Protein 1MJ5 (pdb70)

InterPro domains:
  IPR000073 Alpha/beta hydrolase fold-1 [PF00561] (31-279)
  IPR000639 Epoxide hydrolase-like [PR00412] (36-54)
  IPR000639 Epoxide hydrolase-like [PR00412] (104-117)
  IPR000639 Epoxide hydrolase-like [PR00412] (267-289)
  IPR023594 Haloalkane dehalogenase, subfamily 2 [MF_01231] (1-293)
  IPR029058 Alpha/Beta hydrolase fold [G3DSA:3.40.50.1820] (1-294)
  IPR029058 Alpha/Beta hydrolase fold [SSF53474] (10-294)

Organism: Sphingobium indicum (strain DSM 16413 / CCM 7287 / MTCC 6362 / UT26 / NBRC 101211 / UT26S) (NCBI:txid452662)

B-factor: mean 10.69, std 9.56, range [1.57, 98.5]

Radius of gyration: 17.59 Å; Cα contacts (8 Å, |Δi|>4): 636; chains: 1; bounding box: 41×53×39 Å

CATH classification: 3.40.50.1820

Foldseek 3Di:
DFDLDAADDWDWDQFPNWTKIKDWDDAAAEAEEEEAPPAFLRLCRLQQVLCVPLHTYMTIGFDLHQPIDHDPPFDLVPQALVNSLNRVVRVVVVVVRAQDYEYEYAESRQLSVLLVCLVRVRRYQEYEYENYLQAAEALVLFFPVCSVVLVCLLDPVVLCVPLPVVCSLPPVVQVFWPDDDDPSNSCSSCVQPVHHDRSRVNNSNRSNRRRYPCPPVVSNVSSNVSNVDQLEDQRAYEYAAEVVEGNCDDPNVVSVVNGPNYDYDYDYTYRSCCNPPSVVNSNSVNVVSCVSPPDPD

Structure (mmCIF, N/CA/C/O backbone):
data_1MJ5
#
_entry.id   1MJ5
#
_cell.length_a   46.390
_cell.length_b   68.380
_cell.length_c   80.720
_cell.angle_alpha   90.00
_cell.angle_beta   90.00
_cell.angle_gamma   90.00
#
_symmetry.space_group_name_H-M   'P 21 21 21'
#
loop_
_entity.id
_entity.type
_entity.pdbx_description
1 polymer '1,3,4,6-tetrachloro-1,4-cyclohexadiene hydrolase'
2 non-polymer 'MAGNESIUM ION'
3 non-polymer 'CHLORIDE ION'
4 water water
#
loop_
_atom_site.group_PDB
_atom_site.id
_atom_site.type_symbol
_atom_site.label_atom_id
_atom_site.label_alt_id
_atom_site.label_comp_id
_atom_site.label_asym_id
_atom_site.label_entity_id
_atom_site.label_seq_id
_atom_site.pdbx_PDB_ins_code
_atom_site.Cartn_x
_atom_site.Cartn_y
_atom_site.Cartn_z
_atom_site.occupancy
_atom_site.B_iso_or_equiv
_atom_site.auth_seq_id
_atom_site.auth_comp_id
_atom_site.auth_asym_id
_atom_site.auth_atom_id
_atom_site.pdbx_PDB_model_num
ATOM 1 N N . SER A 1 2 ? 3.212 19.273 -4.832 1.00 10.91 2 SER A N 1
ATOM 2 C CA . SER A 1 2 ? 3.504 19.813 -6.198 1.00 9.62 2 SER A CA 1
ATOM 3 C C . SER A 1 2 ? 3.992 21.247 -6.086 1.00 9.24 2 SER A C 1
ATOM 4 O O . SER A 1 2 ? 3.923 21.848 -5.010 1.00 10.97 2 SER A O 1
ATOM 12 N N . LEU A 1 3 ? 4.350 21.821 -7.188 1.00 10.26 3 LEU A N 1
ATOM 13 C CA . LEU A 1 3 ? 4.545 23.283 -7.277 1.00 12.45 3 LEU A CA 1
ATOM 14 C C . LEU A 1 3 ? 3.107 23.826 -7.449 1.00 20.34 3 LEU A C 1
ATOM 15 O O . LEU A 1 3 ? 2.117 22.934 -7.508 1.00 38.35 3 LEU A O 1
ATOM 31 N N . GLY A 1 4 ? 2.847 25.052 -7.466 1.00 19.63 4 GLY A N 1
ATOM 32 C CA . GLY A 1 4 ? 1.446 25.549 -7.394 1.00 17.28 4 GLY A CA 1
ATOM 33 C C . GLY A 1 4 ? 1.371 26.895 -6.697 1.00 10.18 4 GLY A C 1
ATOM 34 O O . GLY A 1 4 ? 2.065 27.100 -5.711 1.00 8.56 4 GLY A O 1
ATOM 38 N N . ALA A 1 5 ? 0.512 27.818 -7.179 1.00 10.42 5 ALA A N 1
ATOM 39 C CA . ALA A 1 5 ? 0.379 29.158 -6.583 1.00 10.65 5 ALA A CA 1
ATOM 40 C C . ALA A 1 5 ? -0.744 29.292 -5.565 1.00 9.17 5 ALA A C 1
ATOM 41 O O . ALA A 1 5 ? -0.817 30.327 -4.885 1.00 11.85 5 ALA A O 1
ATOM 48 N N . LYS A 1 6 ? -1.616 28.316 -5.486 1.00 9.53 6 LYS A N 1
ATOM 49 C CA . LYS A 1 6 ? -2.726 28.460 -4.557 1.00 10.48 6 LYS A CA 1
ATOM 50 C C . LYS A 1 6 ? -2.199 28.332 -3.124 1.00 8.15 6 LYS A C 1
ATOM 51 O O . LYS A 1 6 ? -1.417 27.524 -2.769 1.00 9.18 6 LYS A O 1
ATOM 70 N N A PRO A 1 7 ? -2.860 29.092 -2.223 0.62 8.22 7 PRO A N 1
ATOM 71 N N B PRO A 1 7 ? -2.628 29.191 -2.222 0.38 7.53 7 PRO A N 1
ATOM 72 C CA A PRO A 1 7 ? -2.619 28.983 -0.796 0.62 6.48 7 PRO A CA 1
ATOM 73 C CA B PRO A 1 7 ? -2.226 29.044 -0.847 0.38 5.76 7 PRO A CA 1
ATOM 74 C C A PRO A 1 7 ? -3.119 27.670 -0.259 0.62 6.88 7 PRO A C 1
ATOM 75 C C B PRO A 1 7 ? -2.869 27.839 -0.208 0.38 5.30 7 PRO A C 1
ATOM 76 O O A PRO A 1 7 ? -3.950 26.940 -0.868 0.62 9.30 7 PRO A O 1
ATOM 77 O O B PRO A 1 7 ? -3.862 27.286 -0.614 0.38 6.18 7 PRO A O 1
ATOM 98 N N A PHE A 1 8 ? -2.597 27.314 0.902 0.62 7.38 8 PHE A N 1
ATOM 99 N N B PHE A 1 8 ? -2.337 27.367 0.907 0.38 5.02 8 PHE A N 1
ATOM 100 C CA A PHE A 1 8 ? -2.882 26.016 1.498 0.62 6.42 8 PHE A CA 1
ATOM 101 C CA B PHE A 1 8 ? -2.884 26.249 1.660 0.38 5.61 8 PHE A CA 1
ATOM 102 C C A PHE A 1 8 ? -4.206 26.010 2.220 0.62 7.43 8 PHE A C 1
ATOM 103 C C B PHE A 1 8 ? -3.923 26.675 2.695 0.38 5.77 8 PHE A C 1
ATOM 104 O O A PHE A 1 8 ? -4.942 25.009 2.346 0.62 10.38 8 PHE A O 1
ATOM 105 O O B PHE A 1 8 ? -3.649 27.606 3.485 0.38 6.09 8 PHE A O 1
ATOM 127 N N A GLY A 1 9 ? -4.635 27.127 2.761 0.62 8.07 9 GLY A N 1
ATOM 128 N N B GLY A 1 9 ? -5.059 26.044 2.718 0.38 9.69 9 GLY A N 1
ATOM 129 C CA A GLY A 1 9 ? -5.944 27.228 3.385 0.62 7.73 9 GLY A CA 1
ATOM 130 C CA B GLY A 1 9 ? -6.127 26.250 3.598 0.38 11.78 9 GLY A CA 1
ATOM 131 C C A GLY A 1 9 ? -6.253 28.716 3.520 0.62 6.50 9 GLY A C 1
ATOM 132 C C B GLY A 1 9 ? -6.624 27.663 3.572 0.38 9.48 9 GLY A C 1
ATOM 133 O O A GLY A 1 9 ? -5.440 29.582 3.113 0.62 8.09 9 GLY A O 1
ATOM 134 O O B GLY A 1 9 ? -6.494 28.355 2.564 0.38 10.37 9 GLY A O 1
ATOM 141 N N A GLU A 1 10 ? -7.394 29.033 4.057 0.62 7.12 10 GLU A N 1
ATOM 142 N N B GLU A 1 10 ? -7.163 28.161 4.658 0.38 9.03 10 GLU A N 1
ATOM 143 C CA A GLU A 1 10 ? -7.774 30.397 4.399 0.62 5.32 10 GLU A CA 1
ATOM 144 C CA B GLU A 1 10 ? -7.660 29.531 4.687 0.38 9.44 10 GLU A CA 1
ATOM 145 C C A GLU A 1 10 ? -7.244 30.733 5.794 0.62 6.44 10 GLU A C 1
ATOM 146 C C B GLU A 1 10 ? -7.262 30.108 6.055 0.38 8.84 10 GLU A C 1
ATOM 147 O O A GLU A 1 10 ? -7.082 29.941 6.694 0.62 11.53 10 GLU A O 1
ATOM 148 O O B GLU A 1 10 ? -7.393 29.412 7.048 0.38 13.88 10 GLU A O 1
ATOM 171 N N A LYS A 1 11 ? -7.010 32.026 5.944 0.62 7.84 11 LYS A N 1
ATOM 172 N N B LYS A 1 11 ? -6.838 31.358 6.067 0.38 6.44 11 LYS A N 1
ATOM 173 C CA A LYS A 1 11 ? -6.460 32.565 7.199 0.62 8.40 11 LYS A CA 1
ATOM 174 C CA B LYS A 1 11 ? -6.391 31.879 7.373 0.38 6.20 11 LYS A CA 1
ATOM 175 C C A LYS A 1 11 ? -7.475 32.563 8.348 0.62 7.69 11 LYS A C 1
ATOM 176 C C B LYS A 1 11 ? -7.526 32.255 8.339 0.38 6.82 11 LYS A C 1
ATOM 177 O O A LYS A 1 11 ? -8.639 32.863 8.088 0.62 10.31 11 LYS A O 1
ATOM 178 O O B LYS A 1 11 ? -8.567 32.755 7.915 0.38 9.46 11 LYS A O 1
ATOM 215 N N A LYS A 1 12 ? -6.987 32.239 9.511 0.62 6.10 12 LYS A N 1
ATOM 216 N N B LYS A 1 12 ? -7.294 32.034 9.598 0.38 4.80 12 LYS A N 1
ATOM 217 C CA A LYS A 1 12 ? -7.751 32.403 10.733 0.62 6.90 12 LYS A CA 1
ATOM 218 C CA B LYS A 1 12 ? -7.919 32.518 10.812 0.38 6.72 12 LYS A CA 1
ATOM 219 C C A LYS A 1 12 ? -7.194 33.591 11.480 0.62 6.57 12 LYS A C 1
ATOM 220 C C B LYS A 1 12 ? -7.015 33.612 11.395 0.38 7.23 12 LYS A C 1
ATOM 221 O O A LYS A 1 12 ? -6.047 33.994 11.120 0.62 5.85 12 LYS A O 1
ATOM 222 O O B LYS A 1 12 ? -5.826 33.756 10.998 0.38 6.98 12 LYS A O 1
ATOM 259 N N A PHE A 1 13 ? -7.910 34.075 12.497 0.62 6.47 13 PHE A N 1
ATOM 260 N N B PHE A 1 13 ? -7.448 34.445 12.342 0.38 5.08 13 PHE A N 1
ATOM 261 C CA A PHE A 1 13 ? -7.420 35.301 13.128 0.62 7.06 13 PHE A CA 1
ATOM 262 C CA B PHE A 1 13 ? -6.654 35.340 13.125 0.38 5.88 13 PHE A CA 1
ATOM 263 C C A PHE A 1 13 ? -7.447 35.236 14.661 0.62 9.98 13 PHE A C 1
ATOM 264 C C B PHE A 1 13 ? -7.237 35.187 14.547 0.38 8.15 13 PHE A C 1
ATOM 265 O O A PHE A 1 13 ? -8.480 34.788 15.211 0.62 8.94 13 PHE A O 1
ATOM 266 O O B PHE A 1 13 ? -8.375 34.707 14.762 0.38 8.70 13 PHE A O 1
ATOM 299 N N . ILE A 1 14 ? -6.358 35.651 15.414 1.00 9.17 14 ILE A N 1
ATOM 300 C CA . ILE A 1 14 ? -6.469 35.779 16.873 1.00 7.40 14 ILE A CA 1
ATOM 301 C C . ILE A 1 14 ? -6.023 37.219 17.186 1.00 6.13 14 ILE A C 1
ATOM 302 O O . ILE A 1 14 ? -5.023 37.737 16.654 1.00 6.95 14 ILE A O 1
ATOM 318 N N . GLU A 1 15 ? -6.689 37.797 18.192 1.00 5.89 15 GLU A N 1
ATOM 319 C CA . GLU A 1 15 ? -6.332 39.122 18.704 1.00 5.60 15 GLU A CA 1
ATOM 320 C C . GLU A 1 15 ? -5.177 38.973 19.687 1.00 4.95 15 GLU A C 1
ATOM 321 O O . GLU A 1 15 ? -5.295 38.255 20.696 1.00 6.63 15 GLU A O 1
ATOM 333 N N . ILE A 1 16 ? -4.079 39.699 19.417 1.00 4.51 16 ILE A N 1
ATOM 334 C CA . ILE A 1 16 ? -2.893 39.686 20.202 1.00 4.46 16 ILE A CA 1
ATOM 335 C C . ILE A 1 16 ? -2.448 41.146 20.495 1.00 4.88 16 ILE A C 1
ATOM 336 O O . ILE A 1 16 ? -2.111 41.865 19.559 1.00 4.91 16 ILE A O 1
ATOM 352 N N . LYS A 1 17 ? -2.577 41.584 21.750 1.00 5.21 17 LYS A N 1
ATOM 353 C CA . LYS A 1 17 ? -2.028 42.875 22.157 1.00 5.64 17 LYS A CA 1
ATOM 354 C C . LYS A 1 17 ? -2.650 44.040 21.437 1.00 6.21 17 LYS A C 1
ATOM 355 O O . LYS A 1 17 ? -2.039 45.113 21.349 1.00 8.97 17 LYS A O 1
ATOM 374 N N . GLY A 1 18 ? -3.848 43.873 20.909 1.00 5.27 18 GLY A N 1
ATOM 375 C CA . GLY A 1 18 ? -4.596 44.888 20.151 1.00 6.55 18 GLY A CA 1
ATOM 376 C C . GLY A 1 18 ? -4.586 44.661 18.676 1.00 5.30 18 GLY A C 1
ATOM 377 O O . GLY A 1 18 ? -5.317 45.395 17.952 1.00 6.20 18 GLY A O 1
ATOM 381 N N . ARG A 1 19 ? -3.808 43.719 18.167 1.00 4.97 19 ARG A N 1
ATOM 382 C CA . ARG A 1 19 ? -3.654 43.520 16.759 1.00 5.12 19 ARG A CA 1
ATOM 383 C C . ARG A 1 19 ? -4.112 42.130 16.340 1.00 5.20 19 ARG A C 1
ATOM 384 O O . ARG A 1 19 ? -3.889 41.172 17.032 1.00 7.40 19 ARG A O 1
ATOM 405 N N A ARG A 1 20 ? -4.763 42.114 15.192 0.74 5.05 20 ARG A N 1
ATOM 406 N N B ARG A 1 20 ? -4.477 41.954 15.054 0.26 5.28 20 ARG A N 1
ATOM 407 C CA A ARG A 1 20 ? -5.211 40.820 14.680 0.74 5.95 20 ARG A CA 1
ATOM 408 C CA B ARG A 1 20 ? -4.745 40.653 14.442 0.26 3.39 20 ARG A CA 1
ATOM 409 C C A ARG A 1 20 ? -4.045 40.187 14.032 0.74 5.37 20 ARG A C 1
ATOM 410 C C B ARG A 1 20 ? -3.423 39.991 14.047 0.26 2.45 20 ARG A C 1
ATOM 411 O O A ARG A 1 20 ? -3.386 40.776 13.163 0.74 7.09 20 ARG A O 1
ATOM 412 O O B ARG A 1 20 ? -2.661 40.597 13.309 0.26 1.57 20 ARG A O 1
ATOM 453 N N A MET A 1 21 ? -3.743 38.919 14.413 0.74 5.02 21 MET A N 1
ATOM 454 N N B MET A 1 21 ? -3.202 38.762 14.522 0.26 2.58 21 MET A N 1
ATOM 455 C CA A MET A 1 21 ? -2.708 38.142 13.820 0.74 4.69 21 MET A CA 1
ATOM 456 C CA B MET A 1 21 ? -2.187 37.892 14.016 0.26 4.70 21 MET A CA 1
ATOM 457 C C A MET A 1 21 ? -3.352 36.978 13.027 0.74 6.21 21 MET A C 1
ATOM 458 C C B MET A 1 21 ? -2.878 36.777 13.198 0.26 6.25 21 MET A C 1
ATOM 459 O O A MET A 1 21 ? -4.367 36.402 13.445 0.74 8.77 21 MET A O 1
ATOM 460 O O B MET A 1 21 ? -3.619 35.994 13.840 0.26 4.21 21 MET A O 1
ATOM 487 N N . ALA A 1 22 ? -2.721 36.717 11.860 1.00 5.01 22 ALA A N 1
ATOM 488 C CA . ALA A 1 22 ? -3.259 35.754 10.930 1.00 4.60 22 ALA A CA 1
ATOM 489 C C . ALA A 1 22 ? -2.461 34.452 10.944 1.00 4.11 22 ALA A C 1
ATOM 490 O O . ALA A 1 22 ? -1.214 34.492 11.103 1.00 4.55 22 ALA A O 1
ATOM 497 N N . TYR A 1 23 ? -3.110 33.334 10.728 1.00 4.42 23 TYR A N 1
ATOM 498 C CA . TYR A 1 23 ? -2.444 32.070 10.672 1.00 3.92 23 TYR A CA 1
ATOM 499 C C . TYR A 1 23 ? -3.293 31.039 9.950 1.00 4.30 23 TYR A C 1
ATOM 500 O O . TYR A 1 23 ? -4.525 31.131 9.875 1.00 6.42 23 TYR A O 1
ATOM 518 N N A ILE A 1 24 ? -2.540 30.121 9.290 0.56 4.52 24 ILE A N 1
ATOM 519 N N B ILE A 1 24 ? -2.641 29.985 9.494 0.43 5.35 24 ILE A N 1
ATOM 520 C CA A ILE A 1 24 ? -3.077 28.946 8.621 0.56 5.23 24 ILE A CA 1
ATOM 521 C CA B ILE A 1 24 ? -3.312 28.793 9.040 0.43 3.18 24 ILE A CA 1
ATOM 522 C C A ILE A 1 24 ? -3.187 27.864 9.690 0.56 4.55 24 ILE A C 1
ATOM 523 C C B ILE A 1 24 ? -3.248 27.760 10.148 0.43 5.20 24 ILE A C 1
ATOM 524 O O A ILE A 1 24 ? -2.265 27.723 10.497 0.56 5.63 24 ILE A O 1
ATOM 525 O O B ILE A 1 24 ? -2.217 27.685 10.844 0.43 5.09 24 ILE A O 1
ATOM 556 N N A ASP A 1 25 ? -4.311 27.162 9.664 0.56 5.54 25 ASP A N 1
ATOM 557 N N B ASP A 1 25 ? -4.313 26.991 10.347 0.43 4.64 25 ASP A N 1
ATOM 558 C CA A ASP A 1 25 ? -4.556 26.132 10.659 0.56 5.36 25 ASP A CA 1
ATOM 559 C CA B ASP A 1 25 ? -4.395 25.902 11.321 0.43 4.53 25 ASP A CA 1
ATOM 560 C C A ASP A 1 25 ? -5.455 25.035 10.055 0.56 7.69 25 ASP A C 1
ATOM 561 C C B ASP A 1 25 ? -5.353 24.845 10.707 0.43 7.01 25 ASP A C 1
ATOM 562 O O A ASP A 1 25 ? -6.601 25.271 9.716 0.56 7.91 25 ASP A O 1
ATOM 563 O O B ASP A 1 25 ? -6.566 25.051 10.829 0.43 9.54 25 ASP A O 1
ATOM 580 N N . GLU A 1 26 ? -4.833 23.852 9.937 1.00 6.73 26 GLU A N 1
ATOM 581 C CA . GLU A 1 26 ? -5.566 22.794 9.267 1.00 6.57 26 GLU A CA 1
ATOM 582 C C . GLU A 1 26 ? -5.248 21.463 9.917 1.00 6.54 26 GLU A C 1
ATOM 583 O O . GLU A 1 26 ? -4.135 21.150 10.276 1.00 9.01 26 GLU A O 1
ATOM 595 N N . GLY A 1 27 ? -6.312 20.590 10.058 1.00 7.65 27 GLY A N 1
ATOM 596 C CA . GLY A 1 27 ? -6.054 19.274 10.561 1.00 8.36 27 GLY A CA 1
ATOM 597 C C . GLY A 1 27 ? -6.076 19.180 12.026 1.00 8.86 27 GLY A C 1
ATOM 598 O O . GLY A 1 27 ? -6.296 20.140 12.767 1.00 10.37 27 GLY A O 1
ATOM 602 N N . THR A 1 28 ? -5.882 18.011 12.547 1.00 8.95 28 THR A N 1
ATOM 603 C CA . THR A 1 28 ? -5.973 17.742 13.973 1.00 8.86 28 THR A CA 1
ATOM 604 C C . THR A 1 28 ? -4.756 16.959 14.449 1.00 7.65 28 THR A C 1
ATOM 605 O O . THR A 1 28 ? -4.057 16.343 13.651 1.00 9.90 28 THR A O 1
ATOM 616 N N . GLY A 1 29 ? -4.527 17.004 15.748 1.00 8.61 29 GLY A N 1
ATOM 617 C CA . GLY A 1 29 ? -3.373 16.320 16.338 1.00 9.74 29 GLY A CA 1
ATOM 618 C C . GLY A 1 29 ? -2.370 17.278 16.932 1.00 6.97 29 GLY A C 1
ATOM 619 O O . GLY A 1 29 ? -2.637 18.486 17.032 1.00 8.30 29 GLY A O 1
ATOM 623 N N . ASP A 1 30 ? -1.230 16.748 17.345 1.00 6.32 30 ASP A N 1
ATOM 624 C CA . ASP A 1 30 ? -0.169 17.616 17.921 1.00 5.21 30 ASP A CA 1
ATOM 625 C C . ASP A 1 30 ? 0.340 18.562 16.822 1.00 4.15 30 ASP A C 1
ATOM 626 O O . ASP A 1 30 ? 0.362 18.204 15.622 1.00 4.64 30 ASP A O 1
ATOM 635 N N . PRO A 1 31 ? 0.791 19.755 17.156 1.00 4.08 31 PRO A N 1
ATOM 636 C CA . PRO A 1 31 ? 1.138 20.734 16.125 1.00 4.50 31 PRO A CA 1
ATOM 637 C C . PRO A 1 31 ? 2.395 20.435 15.381 1.00 3.92 31 PRO A C 1
ATOM 638 O O . PRO A 1 31 ? 3.410 19.959 15.930 1.00 4.68 31 PRO A O 1
ATOM 649 N N . ILE A 1 32 ? 2.365 20.842 14.118 1.00 3.90 32 ILE A N 1
ATOM 650 C CA . ILE A 1 32 ? 3.561 20.951 13.236 1.00 4.10 32 ILE A CA 1
ATOM 651 C C . ILE A 1 32 ? 3.495 22.423 12.790 1.00 3.96 32 ILE A C 1
ATOM 652 O O . ILE A 1 32 ? 2.556 22.836 12.107 1.00 3.98 32 ILE A O 1
ATOM 668 N N . LEU A 1 33 ? 4.435 23.206 13.293 1.00 3.75 33 LEU A N 1
ATOM 669 C CA . LEU A 1 33 ? 4.359 24.647 13.290 1.00 3.82 33 LEU A CA 1
ATOM 670 C C . LEU A 1 33 ? 5.437 25.191 12.371 1.00 3.35 33 LEU A C 1
ATOM 671 O O . LEU A 1 33 ? 6.643 25.059 12.670 1.00 5.18 33 LEU A O 1
ATOM 687 N N . PHE A 1 34 ? 4.996 25.773 11.249 1.00 2.79 34 PHE A N 1
ATOM 688 C CA . PHE A 1 34 ? 5.852 26.211 10.158 1.00 3.28 34 PHE A CA 1
ATOM 689 C C . PHE A 1 34 ? 6.060 27.696 10.278 1.00 3.51 34 PHE A C 1
ATOM 690 O O . PHE A 1 34 ? 5.050 28.432 10.229 1.00 4.59 34 PHE A O 1
ATOM 707 N N . GLN A 1 35 ? 7.286 28.215 10.410 1.00 2.86 35 GLN A N 1
ATOM 708 C CA . GLN A 1 35 ? 7.507 29.633 10.659 1.00 2.79 35 GLN A CA 1
ATOM 709 C C . GLN A 1 35 ? 8.383 30.249 9.585 1.00 2.53 35 GLN A C 1
ATOM 710 O O . GLN A 1 35 ? 9.578 29.948 9.474 1.00 3.31 35 GLN A O 1
ATOM 724 N N . HIS A 1 36 ? 7.793 31.138 8.774 1.00 2.54 36 HIS A N 1
ATOM 725 C CA . HIS A 1 36 ? 8.471 31.946 7.788 1.00 2.90 36 HIS A CA 1
ATOM 726 C C . HIS A 1 36 ? 9.329 33.060 8.417 1.00 3.20 36 HIS A C 1
ATOM 727 O O . HIS A 1 36 ? 9.155 33.389 9.593 1.00 3.57 36 HIS A O 1
ATOM 741 N N . GLY A 1 37 ? 10.159 33.658 7.563 1.00 3.35 37 GLY A N 1
ATOM 742 C CA . GLY A 1 37 ? 10.949 34.853 7.910 1.00 3.98 37 GLY A CA 1
ATOM 743 C C . GLY A 1 37 ? 10.752 35.971 6.941 1.00 3.86 37 GLY A C 1
ATOM 744 O O . GLY A 1 37 ? 9.652 36.249 6.460 1.00 4.37 37 GLY A O 1
ATOM 748 N N . ASN A 1 38 ? 11.860 36.686 6.628 1.00 4.24 38 ASN A N 1
ATOM 749 C CA . ASN A 1 38 ? 11.773 37.855 5.814 1.00 3.15 38 ASN A CA 1
ATOM 750 C C . ASN A 1 38 ? 11.948 37.552 4.329 1.00 4.52 38 ASN A C 1
ATOM 751 O O . ASN A 1 38 ? 12.890 36.796 3.996 1.00 9.64 38 ASN A O 1
ATOM 762 N N . PRO A 1 39 ? 11.276 38.166 3.372 1.00 3.59 39 PRO A N 1
ATOM 763 C CA . PRO A 1 39 ? 10.095 39.015 3.477 1.00 3.15 39 PRO A CA 1
ATOM 764 C C . PRO A 1 39 ? 8.836 38.236 3.085 1.00 3.32 39 PRO A C 1
ATOM 765 O O . PRO A 1 39 ? 8.030 38.637 2.273 1.00 4.78 39 PRO A O 1
ATOM 776 N N . THR A 1 40 ? 8.672 37.061 3.718 1.00 3.46 40 THR A N 1
ATOM 777 C CA . THR A 1 40 ? 7.655 36.080 3.315 1.00 2.91 40 THR A CA 1
ATOM 778 C C . THR A 1 40 ? 6.490 36.091 4.275 1.00 2.79 40 THR A C 1
ATOM 779 O O . THR A 1 40 ? 6.290 37.040 5.017 1.00 3.45 40 THR A O 1
ATOM 790 N N . SER A 1 41 ? 5.694 35.019 4.219 1.00 3.51 41 SER A N 1
ATOM 791 C CA . SER A 1 41 ? 4.560 34.825 5.068 1.00 2.82 41 SER A CA 1
ATOM 792 C C . SER A 1 41 ? 4.276 33.344 5.128 1.00 2.69 41 SER A C 1
ATOM 793 O O . SER A 1 41 ? 5.038 32.552 4.558 1.00 3.24 41 SER A O 1
ATOM 801 N N . SER A 1 42 ? 3.151 32.965 5.743 1.00 2.83 42 SER A N 1
ATOM 802 C CA . SER A 1 42 ? 2.731 31.555 5.718 1.00 3.45 42 SER A CA 1
ATOM 803 C C . SER A 1 42 ? 2.650 30.995 4.307 1.00 2.48 42 SER A C 1
ATOM 804 O O . SER A 1 42 ? 2.801 29.758 4.147 1.00 3.48 42 SER A O 1
ATOM 812 N N . TYR A 1 43 ? 2.464 31.782 3.268 1.00 3.32 43 TYR A N 1
ATOM 813 C CA . TYR A 1 43 ? 2.405 31.367 1.878 1.00 3.21 43 TYR A CA 1
ATOM 814 C C . TYR A 1 43 ? 3.621 30.563 1.466 1.00 2.87 43 TYR A C 1
ATOM 815 O O . TYR A 1 43 ? 3.565 29.717 0.586 1.00 3.48 43 TYR A O 1
ATOM 833 N N . LEU A 1 44 ? 4.760 30.863 2.066 1.00 3.22 44 LEU A N 1
ATOM 834 C CA . LEU A 1 44 ? 6.063 30.183 1.752 1.00 3.09 44 LEU A CA 1
ATOM 835 C C . LEU A 1 44 ? 5.902 28.652 1.870 1.00 3.15 44 LEU A C 1
ATOM 836 O O . LEU A 1 44 ? 6.620 27.913 1.191 1.00 3.40 44 LEU A O 1
ATOM 852 N N . TRP A 1 45 ? 5.026 28.202 2.786 1.00 2.69 45 TRP A N 1
ATOM 853 C CA . TRP A 1 45 ? 4.926 26.805 3.117 1.00 2.48 45 TRP A CA 1
ATOM 854 C C . TRP A 1 45 ? 3.795 26.082 2.381 1.00 3.25 45 TRP A C 1
ATOM 855 O O . TRP A 1 45 ? 3.563 24.884 2.670 1.00 3.57 45 TRP A O 1
ATOM 876 N N . ARG A 1 46 ? 3.137 26.715 1.438 1.00 3.11 46 ARG A N 1
ATOM 877 C CA . ARG A 1 46 ? 1.874 26.167 0.890 1.00 3.95 46 ARG A CA 1
ATOM 878 C C . ARG A 1 46 ? 2.049 24.849 0.212 1.00 3.40 46 ARG A C 1
ATOM 879 O O . ARG A 1 46 ? 1.080 24.038 0.201 1.00 4.48 46 ARG A O 1
ATOM 900 N N . ASN A 1 47 ? 3.175 24.577 -0.415 1.00 3.73 47 ASN A N 1
ATOM 901 C CA . ASN A 1 47 ? 3.390 23.327 -1.135 1.00 3.70 47 ASN A CA 1
ATOM 902 C C . ASN A 1 47 ? 4.157 22.269 -0.302 1.00 4.56 47 ASN A C 1
ATOM 903 O O . ASN A 1 47 ? 4.330 21.134 -0.741 1.00 6.46 47 ASN A O 1
ATOM 914 N N . ILE A 1 48 ? 4.526 22.647 0.911 1.00 3.86 48 ILE A N 1
ATOM 915 C CA . ILE A 1 48 ? 5.221 21.792 1.843 1.00 3.85 48 ILE A CA 1
ATOM 916 C C . ILE A 1 48 ? 4.251 21.181 2.866 1.00 3.68 48 ILE A C 1
ATOM 917 O O . ILE A 1 48 ? 4.263 19.984 3.122 1.00 4.16 48 ILE A O 1
ATOM 933 N N . MET A 1 49 ? 3.359 21.995 3.441 1.00 3.77 49 MET A N 1
ATOM 934 C CA . MET A 1 49 ? 2.386 21.540 4.417 1.00 3.65 49 MET A CA 1
ATOM 935 C C . MET A 1 49 ? 1.526 20.366 3.943 1.00 3.64 49 MET A C 1
ATOM 936 O O . MET A 1 49 ? 1.246 19.500 4.785 1.00 4.61 49 MET A O 1
ATOM 950 N N . PRO A 1 50 ? 1.141 20.291 2.684 1.00 4.18 50 PRO A N 1
ATOM 951 C CA . PRO A 1 50 ? 0.273 19.142 2.271 1.00 5.00 50 PRO A CA 1
ATOM 952 C C . PRO A 1 50 ? 0.942 17.786 2.552 1.00 4.19 50 PRO A C 1
ATOM 953 O O . PRO A 1 50 ? 0.260 16.777 2.754 1.00 4.31 50 PRO A O 1
ATOM 964 N N . HIS A 1 51 ? 2.305 17.720 2.490 1.00 4.21 51 HIS A N 1
ATOM 965 C CA . HIS A 1 51 ? 2.965 16.454 2.733 1.00 4.12 51 HIS A CA 1
ATOM 966 C C . HIS A 1 51 ? 2.732 15.924 4.124 1.00 4.39 51 HIS A C 1
ATOM 967 O O . HIS A 1 51 ? 2.907 14.717 4.363 1.00 5.25 51 HIS A O 1
ATOM 981 N N . CYS A 1 52 ? 2.333 16.786 5.062 1.00 3.92 52 CYS A N 1
ATOM 982 C CA . CYS A 1 52 ? 2.075 16.386 6.444 1.00 3.98 52 CYS A CA 1
ATOM 983 C C . CYS A 1 52 ? 0.579 16.148 6.726 1.00 3.73 52 CYS A C 1
ATOM 984 O O . CYS A 1 52 ? 0.213 16.023 7.915 1.00 4.65 52 CYS A O 1
ATOM 991 N N . ALA A 1 53 ? -0.245 16.027 5.699 1.00 4.66 53 ALA A N 1
ATOM 992 C CA . ALA A 1 53 ? -1.661 15.758 5.921 1.00 4.65 53 ALA A CA 1
ATOM 993 C C . ALA A 1 53 ? -1.847 14.528 6.792 1.00 5.21 53 ALA A C 1
ATOM 994 O O . ALA A 1 53 ? -1.296 13.462 6.543 1.00 5.91 53 ALA A O 1
ATOM 1001 N N . GLY A 1 54 ? -2.662 14.664 7.828 1.00 4.95 54 GLY A N 1
ATOM 1002 C CA . GLY A 1 54 ? -2.997 13.645 8.768 1.00 5.46 54 GLY A CA 1
ATOM 1003 C C . GLY A 1 54 ? -1.970 13.405 9.830 1.00 5.95 54 GLY A C 1
ATOM 1004 O O . GLY A 1 54 ? -2.195 12.568 10.691 1.00 9.61 54 GLY A O 1
ATOM 1008 N N . LEU A 1 55 ? -0.823 14.092 9.816 1.00 4.99 55 LEU A N 1
ATOM 1009 C CA . LEU A 1 55 ? 0.240 13.844 10.782 1.00 5.62 55 LEU A CA 1
ATOM 1010 C C . LEU A 1 55 ? 0.171 14.749 12.007 1.00 6.10 55 LEU A C 1
ATOM 1011 O O . LEU A 1 55 ? 0.883 14.504 12.993 1.00 7.17 55 LEU A O 1
ATOM 1027 N N . GLY A 1 56 ? -0.620 15.815 11.962 1.00 5.53 56 GLY A N 1
ATOM 1028 C CA . GLY A 1 56 ? -0.741 16.740 13.056 1.00 7.02 56 GLY A CA 1
ATOM 1029 C C . GLY A 1 56 ? -1.624 17.915 12.667 1.00 4.42 56 GLY A C 1
ATOM 1030 O O . GLY A 1 56 ? -2.143 18.000 11.519 1.00 5.09 56 GLY A O 1
ATOM 1034 N N A ARG A 1 57 ? -1.744 18.852 13.592 0.69 5.04 57 ARG A N 1
ATOM 1035 N N B ARG A 1 57 ? -1.790 18.817 13.624 0.32 4.60 57 ARG A N 1
ATOM 1036 C CA A ARG A 1 57 ? -2.413 20.115 13.347 0.69 4.39 57 ARG A CA 1
ATOM 1037 C CA B ARG A 1 57 ? -2.271 20.150 13.379 0.32 3.84 57 ARG A CA 1
ATOM 1038 C C A ARG A 1 57 ? -1.393 21.021 12.653 0.69 3.41 57 ARG A C 1
ATOM 1039 C C B ARG A 1 57 ? -1.153 20.888 12.574 0.32 4.49 57 ARG A C 1
ATOM 1040 O O A ARG A 1 57 ? -0.359 21.355 13.318 0.69 3.41 57 ARG A O 1
ATOM 1041 O O B ARG A 1 57 ? 0.017 20.937 12.962 0.32 3.36 57 ARG A O 1
ATOM 1082 N N . LEU A 1 58 ? -1.621 21.383 11.423 1.00 3.49 58 LEU A N 1
ATOM 1083 C CA . LEU A 1 58 ? -0.653 22.048 10.550 1.00 4.07 58 LEU A CA 1
ATOM 1084 C C . LEU A 1 58 ? -0.892 23.567 10.661 1.00 4.40 58 LEU A C 1
ATOM 1085 O O . LEU A 1 58 ? -1.924 24.083 10.250 1.00 5.15 58 LEU A O 1
ATOM 1101 N N . ILE A 1 59 ? 0.093 24.262 11.269 1.00 3.71 59 ILE A N 1
ATOM 1102 C CA . ILE A 1 59 ? -0.064 25.658 11.592 1.00 3.61 59 ILE A CA 1
ATOM 1103 C C . ILE A 1 59 ? 1.057 26.476 10.938 1.00 3.11 59 ILE A C 1
ATOM 1104 O O . ILE A 1 59 ? 2.215 26.072 11.011 1.00 3.74 59 ILE A O 1
ATOM 1120 N N . ALA A 1 60 ? 0.655 27.608 10.346 1.00 3.17 60 ALA A N 1
ATOM 1121 C CA . ALA A 1 60 ? 1.685 28.532 9.840 1.00 3.38 60 ALA A CA 1
ATOM 1122 C C . ALA A 1 60 ? 1.190 29.957 10.131 1.00 3.38 60 ALA A C 1
ATOM 1123 O O . ALA A 1 60 ? 0.217 30.438 9.567 1.00 3.95 60 ALA A O 1
ATOM 1130 N N . CYS A 1 61 ? 1.908 30.638 11.014 1.00 2.98 61 CYS A N 1
ATOM 1131 C CA . CYS A 1 61 ? 1.611 31.960 11.463 1.00 2.74 61 CYS A CA 1
ATOM 1132 C C . CYS A 1 61 ? 2.226 33.048 10.583 1.00 3.08 61 CYS A C 1
ATOM 1133 O O . CYS A 1 61 ? 3.416 32.886 10.178 1.00 4.05 61 CYS A O 1
ATOM 1140 N N . ASP A 1 62 ? 1.522 34.157 10.423 1.00 2.91 62 ASP A N 1
ATOM 1141 C CA . ASP A 1 62 ? 2.124 35.334 9.787 1.00 2.78 62 ASP A CA 1
ATOM 1142 C C . ASP A 1 62 ? 2.671 36.253 10.885 1.00 3.03 62 ASP A C 1
ATOM 1143 O O . ASP A 1 62 ? 1.941 36.649 11.798 1.00 3.16 62 ASP A O 1
ATOM 1152 N N . LEU A 1 63 ? 3.968 36.592 10.815 1.00 3.12 63 LEU A N 1
ATOM 1153 C CA . LEU A 1 63 ? 4.570 37.472 11.795 1.00 2.86 63 LEU A CA 1
ATOM 1154 C C . LEU A 1 63 ? 3.867 38.814 11.794 1.00 2.76 63 LEU A C 1
ATOM 1155 O O . LEU A 1 63 ? 3.285 39.260 10.772 1.00 3.21 63 LEU A O 1
ATOM 1171 N N . ILE A 1 64 ? 3.955 39.561 12.899 1.00 2.89 64 ILE A N 1
ATOM 1172 C CA . ILE A 1 64 ? 3.323 40.873 12.988 1.00 3.10 64 ILE A CA 1
ATOM 1173 C C . ILE A 1 64 ? 3.837 41.761 11.885 1.00 3.12 64 ILE A C 1
ATOM 1174 O O . ILE A 1 64 ? 5.008 41.757 11.502 1.00 3.43 64 ILE A O 1
ATOM 1190 N N . GLY A 1 65 ? 2.933 42.527 11.276 1.00 3.42 65 GLY A N 1
ATOM 1191 C CA . GLY A 1 65 ? 3.232 43.365 10.152 1.00 3.79 65 GLY A CA 1
ATOM 1192 C C . GLY A 1 65 ? 3.482 42.694 8.829 1.00 3.00 65 GLY A C 1
ATOM 1193 O O . GLY A 1 65 ? 3.807 43.376 7.851 1.00 3.79 65 GLY A O 1
ATOM 1197 N N . MET A 1 66 ? 3.328 41.396 8.780 1.0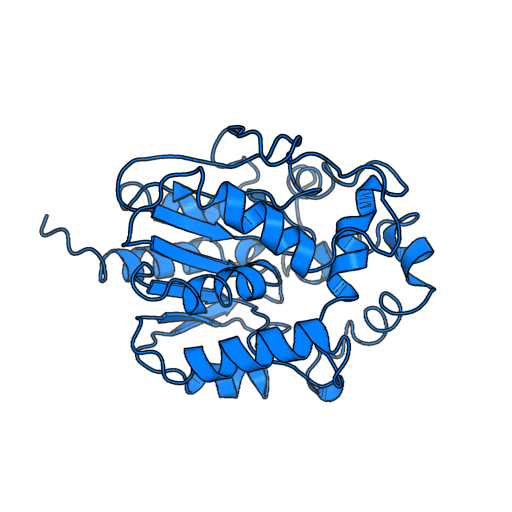0 2.85 66 MET A N 1
ATOM 1198 C CA . MET A 1 66 ? 3.594 40.600 7.637 1.00 3.04 66 MET A CA 1
ATOM 1199 C C . MET A 1 66 ? 2.373 39.735 7.262 1.00 2.75 66 MET A C 1
ATOM 1200 O O . MET A 1 66 ? 1.458 39.562 8.072 1.00 3.20 66 MET A O 1
ATOM 1214 N N . GLY A 1 67 ? 2.379 39.216 6.044 1.00 3.32 67 GLY A N 1
ATOM 1215 C CA . GLY A 1 67 ? 1.211 38.432 5.641 1.00 3.53 67 GLY A CA 1
ATOM 1216 C C . GLY A 1 67 ? -0.072 39.230 5.828 1.00 3.22 67 GLY A C 1
ATOM 1217 O O . GLY A 1 67 ? -0.171 40.383 5.475 1.00 3.61 67 GLY A O 1
ATOM 1221 N N . ASP A 1 68 ? -1.060 38.559 6.457 1.00 3.44 68 ASP A N 1
ATOM 1222 C CA . ASP A 1 68 ? -2.326 39.159 6.815 1.00 3.10 68 ASP A CA 1
ATOM 1223 C C . ASP A 1 68 ? -2.398 39.528 8.258 1.00 3.49 68 ASP A C 1
ATOM 1224 O O . ASP A 1 68 ? -3.499 39.879 8.750 1.00 5.09 68 ASP A O 1
ATOM 1233 N N . SER A 1 69 ? -1.281 39.588 8.972 1.00 3.50 69 SER A N 1
ATOM 1234 C CA . SER A 1 69 ? -1.275 40.115 10.326 1.00 3.63 69 SER A CA 1
ATOM 1235 C C . SER A 1 69 ? -1.220 41.648 10.253 1.00 3.79 69 SER A C 1
ATOM 1236 O O . SER A 1 69 ? -0.641 42.249 9.347 1.00 5.38 69 SER A O 1
ATOM 1244 N N . ASP A 1 70 ? -1.842 42.294 11.242 1.00 4.28 70 ASP A N 1
ATOM 1245 C CA . ASP A 1 70 ? -1.918 43.729 11.229 1.00 4.04 70 ASP A CA 1
ATOM 1246 C C . ASP A 1 70 ? -0.525 44.411 11.322 1.00 3.65 70 ASP A C 1
ATOM 1247 O O . ASP A 1 70 ? 0.412 43.897 11.882 1.00 4.90 70 ASP A O 1
ATOM 1256 N N . LYS A 1 71 ? -0.516 45.638 10.757 1.00 4.38 71 LYS A N 1
ATOM 1257 C CA . LYS A 1 71 ? 0.592 46.533 10.905 1.00 4.48 71 LYS A CA 1
ATOM 1258 C C . LYS A 1 71 ? 0.580 47.215 12.265 1.00 4.68 71 LYS A C 1
ATOM 1259 O O . LYS A 1 71 ? -0.489 47.570 12.800 1.00 6.34 71 LYS A O 1
ATOM 1278 N N . LEU A 1 72 ? 1.771 47.473 12.798 1.00 4.69 72 LEU A N 1
ATOM 1279 C CA . LEU A 1 72 ? 1.933 48.304 13.977 1.00 4.75 72 LEU A CA 1
ATOM 1280 C C . LEU A 1 72 ? 1.959 49.768 13.575 1.00 4.97 72 LEU A C 1
ATOM 1281 O O . LEU A 1 72 ? 2.513 50.105 12.531 1.00 6.39 72 LEU A O 1
ATOM 1297 N N . ASP A 1 73 ? 1.392 50.610 14.418 1.00 6.01 73 ASP A N 1
ATOM 1298 C CA . ASP A 1 73 ? 1.307 52.048 14.203 1.00 5.34 73 ASP A CA 1
ATOM 1299 C C . ASP A 1 73 ? 1.271 52.682 15.593 1.00 5.29 73 ASP A C 1
ATOM 1300 O O . ASP A 1 73 ? 0.298 52.392 16.313 1.00 6.23 73 ASP A O 1
ATOM 1309 N N . PRO A 1 74 ? 2.265 53.425 16.003 1.00 5.84 74 PRO A N 1
ATOM 1310 C CA . PRO A 1 74 ? 3.269 54.015 15.199 1.00 6.12 74 PRO A CA 1
ATOM 1311 C C . PRO A 1 74 ? 4.350 53.039 14.707 1.00 5.89 74 PRO A C 1
ATOM 1312 O O . PRO A 1 74 ? 4.585 51.974 15.292 1.00 6.80 74 PRO A O 1
ATOM 1323 N N . SER A 1 75 ? 4.954 53.384 13.567 1.00 6.51 75 SER A N 1
ATOM 1324 C CA . SER A 1 75 ? 6.075 52.638 12.993 1.00 6.32 75 SER A CA 1
ATOM 1325 C C . SER A 1 75 ? 7.185 53.584 12.556 1.00 6.16 75 SER A C 1
ATOM 1326 O O . SER A 1 75 ? 6.948 54.756 12.252 1.00 9.20 75 SER A O 1
ATOM 1334 N N . GLY A 1 76 ? 8.386 53.077 12.549 1.00 6.06 76 GLY A N 1
ATOM 1335 C CA . GLY A 1 76 ? 9.555 53.841 12.187 1.00 6.21 76 GLY A CA 1
ATOM 1336 C C . GLY A 1 76 ? 10.746 52.952 12.469 1.00 5.89 76 GLY A C 1
ATOM 1337 O O . GLY A 1 76 ? 10.604 51.733 12.636 1.00 5.81 76 GLY A O 1
ATOM 1341 N N . PRO A 1 77 ? 11.927 53.531 12.499 1.00 6.29 77 PRO A N 1
ATOM 1342 C CA . PRO A 1 77 ? 13.167 52.744 12.619 1.00 7.14 77 PRO A CA 1
ATOM 1343 C C . PRO A 1 77 ? 13.270 51.895 13.882 1.00 6.94 77 PRO A C 1
ATOM 1344 O O . PRO A 1 77 ? 14.050 50.925 13.886 1.00 10.64 77 PRO A O 1
ATOM 1355 N N . GLU A 1 78 ? 12.544 52.224 14.956 1.00 7.25 78 GLU A N 1
ATOM 1356 C CA . GLU A 1 78 ? 12.619 51.428 16.165 1.00 7.87 78 GLU A CA 1
ATOM 1357 C C . GLU A 1 78 ? 11.618 50.291 16.179 1.00 6.41 78 GLU A C 1
ATOM 1358 O O . GLU A 1 78 ? 11.662 49.481 17.122 1.00 10.19 78 GLU A O 1
ATOM 1370 N N . ARG A 1 79 ? 10.764 50.186 15.176 1.00 5.10 79 ARG A N 1
ATOM 1371 C CA . ARG A 1 79 ? 9.656 49.219 15.162 1.00 5.08 79 ARG A CA 1
ATOM 1372 C C . ARG A 1 79 ? 10.166 47.925 14.470 1.00 4.64 79 ARG A C 1
ATOM 1373 O O . ARG A 1 79 ? 11.005 47.913 13.607 1.00 5.13 79 ARG A O 1
ATOM 1394 N N . TYR A 1 80 ? 9.485 46.823 14.848 1.00 4.02 80 TYR A N 1
ATOM 1395 C CA . TYR A 1 80 ? 9.660 45.539 14.204 1.00 3.93 80 TYR A CA 1
ATOM 1396 C C . TYR A 1 80 ? 11.077 44.945 14.391 1.00 3.86 80 TYR A C 1
ATOM 1397 O O . TYR A 1 80 ? 11.565 44.167 13.587 1.00 4.30 80 TYR A O 1
ATOM 1415 N N . ALA A 1 81 ? 11.699 45.283 15.523 1.00 4.46 81 ALA A N 1
ATOM 1416 C CA . ALA A 1 81 ? 12.938 44.595 15.915 1.00 4.94 81 ALA A CA 1
ATOM 1417 C C . ALA A 1 81 ? 12.587 43.165 16.348 1.00 4.04 81 ALA A C 1
ATOM 1418 O O . ALA A 1 81 ? 11.422 42.794 16.636 1.00 4.59 81 ALA A O 1
ATOM 1425 N N . TYR A 1 82 ? 13.630 42.339 16.497 1.00 4.55 82 TYR A N 1
ATOM 1426 C CA . TYR A 1 82 ? 13.475 40.961 16.921 1.00 4.37 82 TYR A CA 1
ATOM 1427 C C . TYR A 1 82 ? 12.629 40.858 18.185 1.00 3.83 82 TYR A C 1
ATOM 1428 O O . TYR A 1 82 ? 11.714 39.998 18.256 1.00 4.56 82 TYR A O 1
ATOM 1446 N N . ALA A 1 83 ? 12.981 41.611 19.220 1.00 4.19 83 ALA A N 1
ATOM 1447 C CA . ALA A 1 83 ? 12.295 41.429 20.467 1.00 4.23 83 ALA A CA 1
ATOM 1448 C C . ALA A 1 83 ? 10.794 41.673 20.377 1.00 3.86 83 ALA A C 1
ATOM 1449 O O . ALA A 1 83 ? 10.017 41.050 21.082 1.00 4.66 83 ALA A O 1
ATOM 1456 N N . GLU A 1 84 ? 10.414 42.638 19.548 1.00 3.95 84 GLU A N 1
ATOM 1457 C CA . GLU A 1 84 ? 9.010 42.938 19.361 1.00 4.49 84 GLU A CA 1
ATOM 1458 C C . GLU A 1 84 ? 8.328 41.796 18.605 1.00 3.83 84 GLU A C 1
ATOM 1459 O O . GLU A 1 84 ? 7.185 41.383 19.015 1.00 4.71 84 GLU A O 1
ATOM 1471 N N . HIS A 1 85 ? 8.919 41.283 17.580 1.00 3.96 85 HIS A N 1
ATOM 1472 C CA . HIS A 1 85 ? 8.356 40.123 16.910 1.00 3.18 85 HIS A CA 1
ATOM 1473 C C . HIS A 1 85 ? 8.189 38.950 17.890 1.00 3.74 85 HIS A C 1
ATOM 1474 O O . HIS A 1 85 ? 7.137 38.265 17.817 1.00 3.95 85 HIS A O 1
ATOM 1488 N N . ARG A 1 86 ? 9.169 38.724 18.724 1.00 3.63 86 ARG A N 1
ATOM 1489 C CA . ARG A 1 86 ? 9.082 37.649 19.713 1.00 3.51 86 ARG A CA 1
ATOM 1490 C C . ARG A 1 86 ? 7.972 37.883 20.683 1.00 3.71 86 ARG A C 1
ATOM 1491 O O . ARG A 1 86 ? 7.282 36.925 21.074 1.00 4.49 86 ARG A O 1
ATOM 1512 N N . ASP A 1 87 ? 7.736 39.118 21.112 1.00 4.21 87 ASP A N 1
ATOM 1513 C CA . ASP A 1 87 ? 6.676 39.423 22.020 1.00 4.73 87 ASP A CA 1
ATOM 1514 C C . ASP A 1 87 ? 5.307 38.995 21.442 1.00 4.03 87 ASP A C 1
ATOM 1515 O O . ASP A 1 87 ? 4.464 38.326 22.082 1.00 5.28 87 ASP A O 1
ATOM 1527 N N . TYR A 1 88 ? 5.075 39.418 20.179 1.00 3.61 88 TYR A N 1
ATOM 1528 C CA . TYR A 1 88 ? 3.846 39.046 19.525 1.00 3.82 88 TYR A CA 1
ATOM 1529 C C . TYR A 1 88 ? 3.745 37.545 19.248 1.00 3.68 88 TYR A C 1
ATOM 1530 O O . TYR A 1 88 ? 2.664 36.951 19.451 1.00 4.25 88 TYR A O 1
ATOM 1548 N N . LEU A 1 89 ? 4.844 36.959 18.749 1.00 4.07 89 LEU A N 1
ATOM 1549 C CA . LEU A 1 89 ? 4.769 35.523 18.359 1.00 3.79 89 LEU A CA 1
ATOM 1550 C C . LEU A 1 89 ? 4.625 34.610 19.588 1.00 3.49 89 LEU A C 1
ATOM 1551 O O . LEU A 1 89 ? 3.887 33.637 19.550 1.00 4.16 89 LEU A O 1
ATOM 1567 N N . ASP A 1 90 ? 5.353 34.940 20.650 1.00 3.72 90 ASP A N 1
ATOM 1568 C CA . ASP A 1 90 ? 5.208 34.146 21.882 1.00 3.99 90 ASP A CA 1
ATOM 1569 C C . ASP A 1 90 ? 3.728 34.139 22.321 1.00 3.68 90 ASP A C 1
ATOM 1570 O O . ASP A 1 90 ? 3.180 33.105 22.741 1.00 4.53 90 ASP A O 1
ATOM 1579 N N . ALA A 1 91 ? 3.088 35.299 22.277 1.00 3.50 91 ALA A N 1
ATOM 1580 C CA . ALA A 1 91 ? 1.714 35.437 22.702 1.00 4.14 91 ALA A CA 1
ATOM 1581 C C . ALA A 1 91 ? 0.794 34.640 21.778 1.00 3.99 91 ALA A C 1
ATOM 1582 O O . ALA A 1 91 ? -0.147 33.943 22.263 1.00 3.94 91 ALA A O 1
ATOM 1589 N N . LEU A 1 92 ? 1.015 34.735 20.464 1.00 3.49 92 LEU A N 1
ATOM 1590 C CA . LEU A 1 92 ? 0.197 33.964 19.523 1.00 3.64 92 LEU A CA 1
ATOM 1591 C C . LEU A 1 92 ? 0.355 32.471 19.795 1.00 3.46 92 LEU A C 1
ATOM 1592 O O . LEU A 1 92 ? -0.611 31.707 19.839 1.00 4.32 92 LEU A O 1
ATOM 1608 N N . TRP A 1 93 ? 1.586 32.006 19.956 1.00 3.82 93 TRP A N 1
ATOM 1609 C CA . TRP A 1 93 ? 1.831 30.595 20.201 1.00 3.52 93 TRP A CA 1
ATOM 1610 C C . TRP A 1 93 ? 1.185 30.144 21.507 1.00 3.71 93 TRP A C 1
ATOM 1611 O O . TRP A 1 93 ? 0.643 29.016 21.555 1.00 5.06 93 TRP A O 1
ATOM 1632 N N A GLU A 1 94 ? 1.167 30.976 22.531 0.64 4.54 94 GLU A N 1
ATOM 1633 N N B GLU A 1 94 ? 1.114 30.952 22.541 0.36 4.11 94 GLU A N 1
ATOM 1634 C CA A GLU A 1 94 ? 0.492 30.663 23.751 0.64 5.10 94 GLU A CA 1
ATOM 1635 C CA B GLU A 1 94 ? 0.385 30.593 23.739 0.36 4.33 94 GLU A CA 1
ATOM 1636 C C A GLU A 1 94 ? -1.039 30.539 23.487 0.64 5.41 94 GLU A C 1
ATOM 1637 C C B GLU A 1 94 ? -1.128 30.449 23.426 0.36 3.52 94 GLU A C 1
ATOM 1638 O O A GLU A 1 94 ? -1.712 29.623 23.951 0.64 6.08 94 GLU A O 1
ATOM 1639 O O B GLU A 1 94 ? -1.826 29.495 23.790 0.36 6.19 94 GLU A O 1
ATOM 1662 N N . ALA A 1 95 ? -1.595 31.518 22.747 1.00 4.05 95 ALA A N 1
ATOM 1663 C CA . ALA A 1 95 ? -3.028 31.549 22.419 1.00 5.01 95 ALA A CA 1
ATOM 1664 C C . ALA A 1 95 ? -3.483 30.344 21.629 1.00 5.29 95 ALA A C 1
ATOM 1665 O O . ALA A 1 95 ? -4.661 29.962 21.737 1.00 7.35 95 ALA A O 1
ATOM 1672 N N . LEU A 1 96 ? -2.620 29.737 20.846 1.00 4.86 96 LEU A N 1
ATOM 1673 C CA . LEU A 1 96 ? -2.957 28.616 19.974 1.00 5.05 96 LEU A CA 1
ATOM 1674 C C . LEU A 1 96 ? -3.085 27.298 20.745 1.00 5.31 96 LEU A C 1
ATOM 1675 O O . LEU A 1 96 ? -3.550 26.316 20.148 1.00 6.52 96 LEU A O 1
ATOM 1691 N N . ASP A 1 97 ? -2.689 27.236 22.024 1.00 5.33 97 ASP A N 1
ATOM 1692 C CA . ASP A 1 97 ? -2.900 26.028 22.842 1.00 5.78 97 ASP A CA 1
ATOM 1693 C C . ASP A 1 97 ? -2.249 24.793 22.188 1.00 5.53 97 ASP A C 1
ATOM 1694 O O . ASP A 1 97 ? -2.857 23.744 21.819 1.00 6.26 97 ASP A O 1
ATOM 1703 N N . LEU A 1 98 ? -0.898 24.901 22.053 1.00 5.22 98 LEU A N 1
ATOM 1704 C CA . LEU A 1 98 ? -0.107 23.947 21.310 1.00 4.50 98 LEU A CA 1
ATOM 1705 C C . LEU A 1 98 ? 0.240 22.671 22.063 1.00 4.88 98 LEU A C 1
ATOM 1706 O O . LEU A 1 98 ? 0.620 21.691 21.426 1.00 6.37 98 LEU A O 1
ATOM 1722 N N . GLY A 1 99 ? 0.161 22.682 23.381 1.00 4.94 99 GLY A N 1
ATOM 1723 C CA . GLY A 1 99 ? 0.608 21.528 24.149 1.00 5.25 99 GLY A CA 1
ATOM 1724 C C . GLY A 1 99 ? 2.132 21.372 24.136 1.00 4.54 99 GLY A C 1
ATOM 1725 O O . GLY A 1 99 ? 2.889 22.323 23.991 1.00 5.18 99 GLY A O 1
ATOM 1729 N N . ASP A 1 100 ? 2.541 20.112 24.356 1.00 4.32 100 ASP A N 1
ATOM 1730 C CA . ASP A 1 100 ? 3.973 19.826 24.673 1.00 4.34 100 ASP A CA 1
ATOM 1731 C C . ASP A 1 100 ? 4.640 18.917 23.667 1.00 4.13 100 ASP A C 1
ATOM 1732 O O . ASP A 1 100 ? 5.745 18.452 24.025 1.00 5.32 100 ASP A O 1
ATOM 1741 N N . ARG A 1 101 ? 4.076 18.664 22.485 1.00 4.03 101 ARG A N 1
ATOM 1742 C CA . ARG A 1 101 ? 4.752 17.861 21.477 1.00 3.71 101 ARG A CA 1
ATOM 1743 C C . ARG A 1 101 ? 4.760 18.634 20.135 1.00 4.59 101 ARG A C 1
ATOM 1744 O O . ARG A 1 101 ? 4.246 18.158 19.127 1.00 6.55 101 ARG A O 1
ATOM 1765 N N . VAL A 1 102 ? 5.380 19.775 20.123 1.00 3.85 102 VAL A N 1
ATOM 1766 C CA . VAL A 1 102 ? 5.371 20.624 18.948 1.00 3.95 102 VAL A CA 1
ATOM 1767 C C . VAL A 1 102 ? 6.579 20.215 18.055 1.00 3.15 102 VAL A C 1
ATOM 1768 O O . VAL A 1 102 ? 7.716 20.127 18.541 1.00 4.22 102 VAL A O 1
ATOM 1781 N N . VAL A 1 103 ? 6.360 20.052 16.770 1.00 3.83 103 VAL A N 1
ATOM 1782 C CA . VAL A 1 103 ? 7.415 19.953 15.793 1.00 3.29 103 VAL A CA 1
ATOM 1783 C C . VAL A 1 103 ? 7.518 21.315 15.143 1.00 3.55 103 VAL A C 1
ATOM 1784 O O . VAL A 1 103 ? 6.569 21.812 14.541 1.00 5.20 103 VAL A O 1
ATOM 1797 N N . LEU A 1 104 ? 8.694 21.945 15.280 1.00 2.91 104 LEU A N 1
ATOM 1798 C CA . LEU A 1 104 ? 8.951 23.243 14.643 1.00 3.04 104 LEU A CA 1
ATOM 1799 C C . LEU A 1 104 ? 9.587 23.009 13.279 1.00 2.85 104 LEU A C 1
ATOM 1800 O O . LEU A 1 104 ? 10.515 22.184 13.124 1.00 5.12 104 LEU A O 1
ATOM 1816 N N . VAL A 1 105 ? 9.102 23.766 12.268 1.00 2.75 105 VAL A N 1
ATOM 1817 C CA . VAL A 1 105 ? 9.640 23.729 10.927 1.00 2.70 105 VAL A CA 1
ATOM 1818 C C . VAL A 1 105 ? 9.964 25.189 10.590 1.00 2.84 105 VAL A C 1
ATOM 1819 O O . VAL A 1 105 ? 9.037 26.006 10.494 1.00 3.38 105 VAL A O 1
ATOM 1832 N N . VAL A 1 106 ? 11.259 25.537 10.451 1.00 2.84 106 VAL A N 1
ATOM 1833 C CA . VAL A 1 106 ? 11.649 26.939 10.465 1.00 2.94 106 VAL A CA 1
ATOM 1834 C C . VAL A 1 106 ? 12.577 27.301 9.338 1.00 3.62 106 VAL A C 1
ATOM 1835 O O . VAL A 1 106 ? 13.365 26.496 8.836 1.00 4.52 106 VAL A O 1
ATOM 1848 N N . HIS A 1 107 ? 12.505 28.589 8.925 1.00 5.92 107 HIS A N 1
ATOM 1849 C CA . HIS A 1 107 ? 13.323 29.207 7.891 1.00 4.97 107 HIS A CA 1
ATOM 1850 C C . HIS A 1 107 ? 13.825 30.567 8.329 1.00 5.88 107 HIS A C 1
ATOM 1851 O O . HIS A 1 107 ? 13.017 31.334 8.838 1.00 6.19 107 HIS A O 1
ATOM 1865 N N . ASP A 1 108 ? 15.027 31.087 8.046 1.00 6.56 108 ASP A N 1
ATOM 1866 C CA . ASP A 1 108 ? 15.409 32.549 8.085 1.00 8.06 108 ASP A CA 1
ATOM 1867 C C . ASP A 1 108 ? 15.100 33.090 9.465 1.00 5.92 108 ASP A C 1
ATOM 1868 O O . ASP A 1 108 ? 15.426 32.495 10.490 1.00 7.01 108 ASP A O 1
ATOM 1883 N N . TRP A 1 109 ? 14.456 34.255 9.601 1.00 4.54 109 TRP A N 1
ATOM 1884 C CA . TRP A 1 109 ? 14.081 34.774 10.921 1.00 3.51 109 TRP A CA 1
ATOM 1885 C C . TRP A 1 109 ? 13.079 33.877 11.653 1.00 3.20 109 TRP A C 1
ATOM 1886 O O . TRP A 1 109 ? 12.971 33.937 12.883 1.00 3.99 109 TRP A O 1
ATOM 1907 N N . GLY A 1 110 ? 12.352 33.011 10.945 1.00 3.48 110 GLY A N 1
ATOM 1908 C CA . GLY A 1 110 ? 11.524 32.031 11.616 1.00 3.76 110 GLY A CA 1
ATOM 1909 C C . GLY A 1 110 ? 12.363 31.072 12.426 1.00 3.40 110 GLY A C 1
ATOM 1910 O O . GLY A 1 110 ? 11.916 30.550 13.448 1.00 4.36 110 GLY A O 1
ATOM 1914 N N . SER A 1 111 ? 13.597 30.798 11.966 1.00 3.81 111 SER A N 1
ATOM 1915 C CA . SER A 1 111 ? 14.501 29.958 12.726 1.00 4.75 111 SER A CA 1
ATOM 1916 C C . SER A 1 111 ? 15.048 30.683 13.936 1.00 4.38 111 SER A C 1
ATOM 1917 O O . SER A 1 111 ? 15.147 30.107 15.019 1.00 4.82 111 SER A O 1
ATOM 1925 N N . ALA A 1 112 ? 15.427 31.969 13.825 1.00 3.96 112 ALA A N 1
ATOM 1926 C CA . ALA A 1 112 ? 15.874 32.665 15.019 1.00 4.28 112 ALA A CA 1
ATOM 1927 C C . ALA A 1 112 ? 14.798 32.712 16.070 1.00 4.86 112 ALA A C 1
ATOM 1928 O O . ALA A 1 112 ? 15.017 32.472 17.243 1.00 8.39 112 ALA A O 1
ATOM 1935 N N . LEU A 1 113 ? 13.546 32.984 15.635 1.00 3.52 113 LEU A N 1
ATOM 1936 C CA . LEU A 1 113 ? 12.422 33.019 16.574 1.00 3.69 113 LEU A CA 1
ATOM 1937 C C . LEU A 1 113 ? 12.144 31.633 17.129 1.00 3.75 113 LEU A C 1
ATOM 1938 O O . LEU A 1 113 ? 11.975 31.459 18.333 1.00 4.21 113 LEU A O 1
ATOM 1954 N N . GLY A 1 114 ? 12.090 30.618 16.265 1.00 3.90 114 GLY A N 1
ATOM 1955 C CA . GLY A 1 114 ? 11.736 29.303 16.739 1.00 4.18 114 GLY A CA 1
ATOM 1956 C C . GLY A 1 114 ? 12.825 28.633 17.602 1.00 3.71 114 GLY A C 1
ATOM 1957 O O . GLY A 1 114 ? 12.492 27.959 18.546 1.00 3.91 114 GLY A O 1
ATOM 1961 N N . PHE A 1 115 ? 14.096 28.831 17.218 1.00 3.69 115 PHE A N 1
ATOM 1962 C CA . PHE A 1 115 ? 15.206 28.310 18.025 1.00 3.10 115 PHE A CA 1
ATOM 1963 C C . PHE A 1 115 ? 15.204 28.903 19.427 1.00 3.67 115 PHE A C 1
ATOM 1964 O O . PHE A 1 115 ? 15.411 28.227 20.419 1.00 4.07 115 PHE A O 1
ATOM 1981 N N A ASP A 1 116 ? 14.996 30.249 19.503 0.62 3.93 116 ASP A N 1
ATOM 1982 N N B ASP A 1 116 ? 14.884 30.185 19.526 0.38 2.41 116 ASP A N 1
ATOM 1983 C CA A ASP A 1 116 ? 14.931 30.862 20.842 0.62 3.59 116 ASP A CA 1
ATOM 1984 C CA B ASP A 1 116 ? 14.833 30.986 20.744 0.38 3.66 116 ASP A CA 1
ATOM 1985 C C A ASP A 1 116 ? 13.749 30.327 21.624 0.62 3.53 116 ASP A C 1
ATOM 1986 C C B ASP A 1 116 ? 13.716 30.466 21.639 0.38 3.75 116 ASP A C 1
ATOM 1987 O O A ASP A 1 116 ? 13.822 30.014 22.797 0.62 3.33 116 ASP A O 1
ATOM 1988 O O B ASP A 1 116 ? 13.851 30.303 22.842 0.38 4.89 116 ASP A O 1
ATOM 2005 N N . TRP A 1 117 ? 12.570 30.241 20.984 1.00 3.54 117 TRP A N 1
ATOM 2006 C CA . TRP A 1 117 ? 11.381 29.736 21.700 1.00 4.12 117 TRP A CA 1
ATOM 2007 C C . TRP A 1 117 ? 11.670 28.322 22.207 1.00 3.65 117 TRP A C 1
ATOM 2008 O O . TRP A 1 117 ? 11.311 27.968 23.340 1.00 3.84 117 TRP A O 1
ATOM 2029 N N . ALA A 1 118 ? 12.268 27.494 21.358 1.00 3.88 118 ALA A N 1
ATOM 2030 C CA . ALA A 1 118 ? 12.595 26.123 21.735 1.00 4.15 118 ALA A CA 1
ATOM 2031 C C . ALA A 1 118 ? 13.518 26.069 22.951 1.00 4.23 118 ALA A C 1
ATOM 2032 O O . ALA A 1 118 ? 13.330 25.316 23.877 1.00 5.17 118 ALA A O 1
ATOM 2039 N N . ARG A 1 119 ? 14.549 26.959 22.948 1.00 3.88 119 ARG A N 1
ATOM 2040 C CA . ARG A 1 119 ? 15.460 26.999 24.082 1.00 3.91 119 ARG A CA 1
ATOM 2041 C C . ARG A 1 119 ? 14.708 27.262 25.369 1.00 4.00 119 ARG A C 1
ATOM 2042 O O . ARG A 1 119 ? 15.043 26.741 26.443 1.00 5.37 119 ARG A O 1
ATOM 2063 N N . ARG A 1 120 ? 13.714 28.142 25.297 1.00 4.13 120 ARG A N 1
ATOM 2064 C CA . ARG A 1 120 ? 12.935 28.557 26.460 1.00 4.59 120 ARG A CA 1
ATOM 2065 C C . ARG A 1 120 ? 11.775 27.611 26.833 1.00 4.53 120 ARG A C 1
ATOM 2066 O O . ARG A 1 120 ? 11.202 27.755 27.924 1.00 7.12 120 ARG A O 1
ATOM 2087 N N . HIS A 1 121 ? 11.463 26.670 25.955 1.00 4.74 121 HIS A N 1
ATOM 2088 C CA . HIS A 1 121 ? 10.316 25.759 26.136 1.00 5.16 121 HIS A CA 1
ATOM 2089 C C . HIS A 1 121 ? 10.761 24.336 25.729 1.00 5.39 121 HIS A C 1
ATOM 2090 O O . HIS A 1 121 ? 10.031 23.635 25.035 1.00 5.01 121 HIS A O 1
ATOM 2104 N N . ARG A 1 122 ? 11.929 23.886 26.224 1.00 5.94 122 ARG A N 1
ATOM 2105 C CA . ARG A 1 122 ? 12.524 22.717 25.584 1.00 6.22 122 ARG A CA 1
ATOM 2106 C C . ARG A 1 122 ? 11.698 21.478 25.799 1.00 5.36 122 ARG A C 1
ATOM 2107 O O . ARG A 1 122 ? 11.727 20.603 24.930 1.00 7.88 122 ARG A O 1
ATOM 2128 N N A GLU A 1 123 ? 10.948 21.326 26.878 0.48 4.61 123 GLU A N 1
ATOM 2129 N N B GLU A 1 123 ? 10.989 21.361 26.899 0.52 5.84 123 GLU A N 1
ATOM 2130 C CA A GLU A 1 123 ? 10.172 20.124 27.092 0.48 5.25 123 GLU A CA 1
ATOM 2131 C CA B GLU A 1 123 ? 10.178 20.193 27.169 0.52 6.70 123 GLU A CA 1
ATOM 2132 C C A GLU A 1 123 ? 8.950 20.050 26.169 0.48 5.13 123 GLU A C 1
ATOM 2133 C C B GLU A 1 123 ? 8.979 20.089 26.224 0.52 5.98 123 GLU A C 1
ATOM 2134 O O A GLU A 1 123 ? 8.351 18.999 26.038 0.48 8.58 123 GLU A O 1
ATOM 2135 O O B GLU A 1 123 ? 8.376 19.032 26.122 0.52 7.35 123 GLU A O 1
ATOM 2158 N N . ARG A 1 124 ? 8.620 21.169 25.515 1.00 4.43 124 ARG A N 1
ATOM 2159 C CA . ARG A 1 124 ? 7.486 21.190 24.648 1.00 4.32 124 ARG A CA 1
ATOM 2160 C C . ARG A 1 124 ? 7.764 20.923 23.182 1.00 4.19 124 ARG A C 1
ATOM 2161 O O . ARG A 1 124 ? 6.889 20.958 22.330 1.00 5.07 124 ARG A O 1
ATOM 2182 N N . VAL A 1 125 ? 9.071 20.703 22.850 1.00 4.36 125 VAL A N 1
ATOM 2183 C CA . VAL A 1 125 ? 9.534 20.582 21.475 1.00 3.78 125 VAL A CA 1
ATOM 2184 C C . VAL A 1 125 ? 9.946 19.156 21.212 1.00 3.61 125 VAL A C 1
ATOM 2185 O O . VAL A 1 125 ? 10.897 18.606 21.752 1.00 5.24 125 VAL A O 1
ATOM 2198 N N . GLN A 1 126 ? 9.135 18.524 20.321 1.00 3.95 126 GLN A N 1
ATOM 2199 C CA . GLN A 1 126 ? 9.329 17.153 19.919 1.00 3.55 126 GLN A CA 1
ATOM 2200 C C . GLN A 1 126 ? 10.403 16.977 18.862 1.00 3.30 126 GLN A C 1
ATOM 2201 O O . GLN A 1 126 ? 11.070 15.931 18.806 1.00 4.46 126 GLN A O 1
ATOM 2215 N N . GLY A 1 127 ? 10.567 17.938 17.983 1.00 3.16 127 GLY A N 1
ATOM 2216 C CA . GLY A 1 127 ? 11.557 17.889 16.947 1.00 3.62 127 GLY A CA 1
ATOM 2217 C C . GLY A 1 127 ? 11.671 19.258 16.284 1.00 3.36 127 GLY A C 1
ATOM 2218 O O . GLY A 1 127 ? 10.750 20.072 16.366 1.00 3.61 127 GLY A O 1
ATOM 2222 N N . ILE A 1 128 ? 12.792 19.461 15.622 1.00 3.09 128 ILE A N 1
ATOM 2223 C CA . ILE A 1 128 ? 13.074 20.711 14.936 1.00 4.14 128 ILE A CA 1
ATOM 2224 C C . ILE A 1 128 ? 13.578 20.415 13.528 1.00 3.07 128 ILE A C 1
ATOM 2225 O O . ILE A 1 128 ? 14.645 19.790 13.391 1.00 4.17 128 ILE A O 1
ATOM 2241 N N . ALA A 1 129 ? 12.860 20.861 12.520 1.00 2.94 129 ALA A N 1
ATOM 2242 C CA . ALA A 1 129 ? 13.319 20.810 11.124 1.00 3.55 129 ALA A CA 1
ATOM 2243 C C . ALA A 1 129 ? 13.667 22.253 10.719 1.00 3.24 129 ALA A C 1
ATOM 2244 O O . ALA A 1 129 ? 12.878 23.165 10.940 1.00 4.24 129 ALA A O 1
ATOM 2251 N N . TYR A 1 130 ? 14.853 22.443 10.165 1.00 3.02 130 TYR A N 1
ATOM 2252 C CA . TYR A 1 130 ? 15.341 23.792 9.831 1.00 2.63 130 TYR A CA 1
ATOM 2253 C C . TYR A 1 130 ? 16.045 23.815 8.514 1.00 2.51 130 TYR A C 1
ATOM 2254 O O . TYR A 1 130 ? 16.607 22.817 8.061 1.00 3.64 130 TYR A O 1
ATOM 2272 N N . MET A 1 131 ? 16.061 25.004 7.905 1.00 3.43 131 MET A N 1
ATOM 2273 C CA . MET A 1 131 ? 16.629 25.198 6.626 1.00 3.27 131 MET A CA 1
ATOM 2274 C C . MET A 1 131 ? 16.985 26.669 6.452 1.00 3.53 131 MET A C 1
ATOM 2275 O O . MET A 1 131 ? 16.163 27.534 6.840 1.00 3.96 131 MET A O 1
ATOM 2289 N N . GLU A 1 132 ? 18.132 26.978 5.863 1.00 3.42 132 GLU A N 1
ATOM 2290 C CA . GLU A 1 132 ? 18.495 28.332 5.514 1.00 3.77 132 GLU A CA 1
ATOM 2291 C C . GLU A 1 132 ? 18.198 29.264 6.682 1.00 3.58 132 GLU A C 1
ATOM 2292 O O . GLU A 1 132 ? 17.496 30.267 6.606 1.00 5.04 132 GLU A O 1
ATOM 2304 N N . ALA A 1 133 ? 18.769 28.856 7.816 1.00 4.25 133 ALA A N 1
ATOM 2305 C CA . ALA A 1 133 ? 18.586 29.370 9.148 1.00 3.94 133 ALA A CA 1
ATOM 2306 C C . ALA A 1 133 ? 19.683 30.337 9.587 1.00 4.37 133 ALA A C 1
ATOM 2307 O O . ALA A 1 133 ? 20.818 30.300 9.087 1.00 5.54 133 ALA A O 1
ATOM 2314 N N . ILE A 1 134 ? 19.336 31.152 10.566 1.00 4.46 134 ILE A N 1
ATOM 2315 C CA . ILE A 1 134 ? 20.313 31.983 11.275 1.00 4.84 134 ILE A CA 1
ATOM 2316 C C . ILE A 1 134 ? 20.715 31.179 12.512 1.00 4.86 134 ILE A C 1
ATOM 2317 O O . ILE A 1 134 ? 20.150 31.282 13.614 1.00 6.71 134 ILE A O 1
ATOM 2333 N N . ALA A 1 135 ? 21.626 30.237 12.293 1.00 4.80 135 ALA A N 1
ATOM 2334 C CA . ALA A 1 135 ? 21.954 29.272 13.353 1.00 5.36 135 ALA A CA 1
ATOM 2335 C C . ALA A 1 135 ? 22.918 29.733 14.395 1.00 4.98 135 ALA A C 1
ATOM 2336 O O . ALA A 1 135 ? 23.092 29.076 15.441 1.00 6.13 135 ALA A O 1
ATOM 2343 N N . MET A 1 136 ? 23.569 30.854 14.179 1.00 5.10 136 MET A N 1
ATOM 2344 C CA . MET A 1 136 ? 24.610 31.398 15.051 1.00 5.03 136 MET A CA 1
ATOM 2345 C C . MET A 1 136 ? 24.920 32.840 14.565 1.00 4.66 136 MET A C 1
ATOM 2346 O O . MET A 1 136 ? 24.630 33.178 13.447 1.00 5.89 136 MET A O 1
ATOM 2360 N N . PRO A 1 137 ? 25.553 33.619 15.445 1.00 5.32 137 PRO A N 1
ATOM 2361 C CA . PRO A 1 137 ? 26.133 34.944 14.984 1.00 6.07 137 PRO A CA 1
ATOM 2362 C C . PRO A 1 137 ? 27.144 34.666 13.931 1.00 5.79 137 PRO A C 1
ATOM 2363 O O . PRO A 1 137 ? 27.885 33.638 14.011 1.00 6.47 137 PRO A O 1
ATOM 2374 N N . ILE A 1 138 ? 27.281 35.572 12.970 1.00 5.61 138 ILE A N 1
ATOM 2375 C CA . ILE A 1 138 ? 28.203 35.435 11.891 1.00 6.79 138 ILE A CA 1
ATOM 2376 C C . ILE A 1 138 ? 29.077 36.693 11.731 1.00 6.29 138 ILE A C 1
ATOM 2377 O O . ILE A 1 138 ? 28.848 37.685 12.406 1.00 6.70 138 ILE A O 1
ATOM 2393 N N . GLU A 1 139 ? 30.040 36.605 10.819 1.00 7.74 139 GLU A N 1
ATOM 2394 C CA . GLU A 1 139 ? 30.871 37.693 10.308 1.00 8.17 139 GLU A CA 1
ATOM 2395 C C . GLU A 1 139 ? 30.451 38.015 8.908 1.00 7.05 139 GLU A C 1
ATOM 2396 O O . GLU A 1 139 ? 29.864 37.175 8.208 1.00 8.05 139 GLU A O 1
ATOM 2408 N N . TRP A 1 140 ? 30.843 39.194 8.406 1.00 7.80 140 TRP A N 1
ATOM 2409 C CA . TRP A 1 140 ? 30.528 39.510 7.036 1.00 7.74 140 TRP A CA 1
ATOM 2410 C C . TRP A 1 140 ? 31.152 38.503 6.071 1.00 8.24 140 TRP A C 1
ATOM 2411 O O . TRP A 1 140 ? 30.570 38.194 5.020 1.00 9.43 140 TRP A O 1
ATOM 2432 N N . ALA A 1 141 ? 32.345 37.927 6.418 1.00 9.08 141 ALA A N 1
ATOM 2433 C CA . ALA A 1 141 ? 32.960 36.898 5.579 1.00 12.64 141 ALA A CA 1
ATOM 2434 C C . ALA A 1 141 ? 32.104 35.668 5.381 1.00 9.50 141 ALA A C 1
ATOM 2435 O O . ALA A 1 141 ? 32.319 34.945 4.417 1.00 12.08 141 ALA A O 1
ATOM 2442 N N . ASP A 1 142 ? 31.197 35.409 6.316 1.00 8.62 142 ASP A N 1
ATOM 2443 C CA . ASP A 1 142 ? 30.300 34.254 6.272 1.00 8.53 142 ASP A CA 1
ATOM 2444 C C . ASP A 1 142 ? 29.042 34.541 5.469 1.00 8.89 142 ASP A C 1
ATOM 2445 O O . ASP A 1 142 ? 28.273 33.599 5.200 1.00 8.38 142 ASP A O 1
ATOM 2454 N N . PHE A 1 143 ? 28.767 35.807 5.146 1.00 9.01 143 PHE A N 1
ATOM 2455 C CA . PHE A 1 143 ? 27.564 36.189 4.439 1.00 9.11 143 PHE A CA 1
ATOM 2456 C C . PHE A 1 143 ? 27.716 35.912 2.979 1.00 9.86 143 PHE A C 1
ATOM 2457 O O . PHE A 1 143 ? 28.843 35.976 2.466 1.00 11.61 143 PHE A O 1
ATOM 2474 N N . PRO A 1 144 ? 26.673 35.520 2.251 1.00 9.36 144 PRO A N 1
ATOM 2475 C CA . PRO A 1 144 ? 26.850 35.255 0.795 1.00 11.42 144 PRO A CA 1
ATOM 2476 C C . PRO A 1 144 ? 27.389 36.491 0.112 1.00 10.60 144 PRO A C 1
ATOM 2477 O O . PRO A 1 144 ? 26.886 37.606 0.213 1.00 11.44 144 PRO A O 1
ATOM 2488 N N . GLU A 1 145 ? 28.397 36.196 -0.702 1.00 13.65 145 GLU A N 1
ATOM 2489 C CA . GLU A 1 145 ? 29.075 37.303 -1.350 1.00 16.31 145 GLU A CA 1
ATOM 2490 C C . GLU A 1 145 ? 28.205 38.137 -2.280 1.00 17.27 145 GLU A C 1
ATOM 2491 O O . GLU A 1 145 ? 28.307 39.354 -2.421 1.00 20.57 145 GLU A O 1
ATOM 2503 N N . GLN A 1 146 ? 27.285 37.488 -2.951 1.00 18.08 146 GLN A N 1
ATOM 2504 C CA . GLN A 1 146 ? 26.564 38.200 -3.958 1.00 22.30 146 GLN A CA 1
ATOM 2505 C C . GLN A 1 146 ? 25.614 39.227 -3.438 1.00 19.93 146 GLN A C 1
ATOM 2506 O O . GLN A 1 146 ? 25.354 40.212 -4.127 1.00 20.92 146 GLN A O 1
ATOM 2520 N N A ASP A 1 147 ? 25.098 39.000 -2.233 0.69 19.86 147 ASP A N 1
ATOM 2521 N N B ASP A 1 147 ? 24.943 39.187 -2.295 0.31 18.20 147 ASP A N 1
ATOM 2522 C CA A ASP A 1 147 ? 24.218 40.161 -1.798 0.69 20.28 147 ASP A CA 1
ATOM 2523 C CA B ASP A 1 147 ? 24.019 40.311 -2.012 0.31 19.85 147 ASP A CA 1
ATOM 2524 C C A ASP A 1 147 ? 24.863 40.888 -0.612 0.69 15.13 147 ASP A C 1
ATOM 2525 C C B ASP A 1 147 ? 24.572 41.238 -0.989 0.31 18.26 147 ASP A C 1
ATOM 2526 O O A ASP A 1 147 ? 24.276 41.708 0.093 0.69 11.80 147 ASP A O 1
ATOM 2527 O O B ASP A 1 147 ? 24.064 41.807 -0.037 0.31 15.75 147 ASP A O 1
ATOM 2542 N N . ARG A 1 148 ? 26.170 40.750 -0.365 1.00 14.95 148 ARG A N 1
ATOM 2543 C CA . ARG A 1 148 ? 26.809 41.386 0.762 1.00 12.04 148 ARG A CA 1
ATOM 2544 C C . ARG A 1 148 ? 26.668 42.949 0.767 1.00 8.61 148 ARG A C 1
ATOM 2545 O O . ARG A 1 148 ? 26.289 43.520 1.747 1.00 8.69 148 ARG A O 1
ATOM 2566 N N . ASP A 1 149 ? 27.008 43.530 -0.353 1.00 8.77 149 ASP A N 1
ATOM 2567 C CA . ASP A 1 149 ? 26.921 45.026 -0.400 1.00 7.23 149 ASP A CA 1
ATOM 2568 C C . ASP A 1 149 ? 25.536 45.533 -0.160 1.00 6.16 149 ASP A C 1
ATOM 2569 O O . ASP A 1 149 ? 25.347 46.509 0.502 1.00 6.92 149 ASP A O 1
ATOM 2578 N N . LEU A 1 150 ? 24.529 44.826 -0.779 1.00 6.28 150 LEU A N 1
ATOM 2579 C CA . LEU A 1 150 ? 23.150 45.259 -0.629 1.00 6.21 150 LEU A CA 1
ATOM 2580 C C . LEU A 1 150 ? 22.686 45.128 0.835 1.00 6.49 150 LEU A C 1
ATOM 2581 O O . LEU A 1 150 ? 22.006 46.015 1.345 1.00 5.84 150 LEU A O 1
ATOM 2597 N N . PHE A 1 151 ? 23.087 44.056 1.543 1.00 6.50 151 PHE A N 1
ATOM 2598 C CA . PHE A 1 151 ? 22.695 43.942 2.929 1.00 6.31 151 PHE A CA 1
ATOM 2599 C C . PHE A 1 151 ? 23.435 44.956 3.829 1.00 5.99 151 PHE A C 1
ATOM 2600 O O . PHE A 1 151 ? 22.823 45.486 4.756 1.00 6.24 151 PHE A O 1
ATOM 2617 N N A GLN A 1 152 ? 24.700 45.216 3.465 0.47 5.69 152 GLN A N 1
ATOM 2618 N N B GLN A 1 152 ? 24.685 45.330 3.517 0.53 6.47 152 GLN A N 1
ATOM 2619 C CA A GLN A 1 152 ? 25.382 46.347 4.096 0.47 5.41 152 GLN A CA 1
ATOM 2620 C CA B GLN A 1 152 ? 25.297 46.430 4.258 0.53 6.90 152 GLN A CA 1
ATOM 2621 C C A GLN A 1 152 ? 24.506 47.609 3.952 0.47 4.81 152 GLN A C 1
ATOM 2622 C C B GLN A 1 152 ? 24.533 47.732 3.963 0.53 5.98 152 GLN A C 1
ATOM 2623 O O A GLN A 1 152 ? 24.214 48.344 4.893 0.47 5.81 152 GLN A O 1
ATOM 2624 O O B GLN A 1 152 ? 24.390 48.586 4.841 0.53 6.17 152 GLN A O 1
ATOM 2651 N N . ALA A 1 153 ? 24.051 47.863 2.722 1.00 5.91 153 ALA A N 1
ATOM 2652 C CA . ALA A 1 153 ? 23.222 49.082 2.421 1.00 5.74 153 ALA A CA 1
ATOM 2653 C C . ALA A 1 153 ? 21.934 49.089 3.171 1.00 5.40 153 ALA A C 1
ATOM 2654 O O . ALA A 1 153 ? 21.510 50.144 3.653 1.00 6.25 153 ALA A O 1
ATOM 2661 N N . PHE A 1 154 ? 21.228 47.933 3.293 1.00 6.00 154 PHE A N 1
ATOM 2662 C CA . PHE A 1 154 ? 20.032 47.931 4.129 1.00 5.58 154 PHE A CA 1
ATOM 2663 C C . PHE A 1 154 ? 20.295 48.376 5.530 1.00 5.73 154 PHE A C 1
ATOM 2664 O O . PHE A 1 154 ? 19.458 49.011 6.201 1.00 6.42 154 PHE A O 1
ATOM 2681 N N . ARG A 1 155 ? 21.458 47.978 6.062 1.00 5.85 155 ARG A N 1
ATOM 2682 C CA . ARG A 1 155 ? 21.828 48.264 7.425 1.00 6.66 155 ARG A CA 1
ATOM 2683 C C . ARG A 1 155 ? 22.272 49.719 7.610 1.00 8.82 155 ARG A C 1
ATOM 2684 O O . ARG A 1 155 ? 22.132 50.254 8.717 1.00 14.62 155 ARG A O 1
ATOM 2705 N N . SER A 1 156 ? 22.610 50.440 6.605 1.00 7.16 156 SER A N 1
ATOM 2706 C CA . SER A 1 156 ? 22.927 51.822 6.530 1.00 7.30 156 SER A CA 1
ATOM 2707 C C . SER A 1 156 ? 21.660 52.668 6.383 1.00 6.73 156 SER A C 1
ATOM 2708 O O . SER A 1 156 ? 20.565 52.159 6.173 1.00 7.10 156 SER A O 1
ATOM 2716 N N . GLN A 1 157 ? 21.825 53.989 6.395 1.00 6.40 157 GLN A N 1
ATOM 2717 C CA . GLN A 1 157 ? 20.735 54.881 6.164 1.00 6.96 157 GLN A CA 1
ATOM 2718 C C . GLN A 1 157 ? 20.243 54.818 4.757 1.00 6.59 157 GLN A C 1
ATOM 2719 O O . GLN A 1 157 ? 19.208 55.441 4.509 1.00 7.91 157 GLN A O 1
ATOM 2733 N N . ALA A 1 158 ? 20.876 54.137 3.816 1.00 6.24 158 ALA A N 1
ATOM 2734 C CA . ALA A 1 158 ? 20.302 53.892 2.487 1.00 6.55 158 ALA A CA 1
ATOM 2735 C C . ALA A 1 158 ? 19.028 53.044 2.546 1.00 5.53 158 ALA A C 1
ATOM 2736 O O . ALA A 1 158 ? 18.244 52.964 1.614 1.00 6.58 158 ALA A O 1
ATOM 2743 N N . GLY A 1 159 ? 18.868 52.278 3.673 1.00 6.03 159 GLY A N 1
ATOM 2744 C CA . GLY A 1 159 ? 17.802 51.286 3.659 1.00 5.68 159 GLY A CA 1
ATOM 2745 C C . GLY A 1 159 ? 16.373 51.823 3.494 1.00 5.41 159 GLY A C 1
ATOM 2746 O O . GLY A 1 159 ? 15.569 51.144 2.878 1.00 5.72 159 GLY A O 1
ATOM 2750 N N . GLU A 1 160 ? 16.127 53.007 4.041 1.00 5.67 160 GLU A N 1
ATOM 2751 C CA . GLU A 1 160 ? 14.779 53.525 3.913 1.00 6.03 160 GLU A CA 1
ATOM 2752 C C . GLU A 1 160 ? 14.392 53.718 2.443 1.00 5.98 160 GLU A C 1
ATOM 2753 O O . GLU A 1 160 ? 13.298 53.345 2.013 1.00 6.62 160 GLU A O 1
ATOM 2765 N N . GLU A 1 161 ? 15.297 54.316 1.632 1.00 6.01 161 GLU A N 1
ATOM 2766 C CA . GLU A 1 161 ? 14.990 54.477 0.211 1.00 5.81 161 GLU A CA 1
ATOM 2767 C C . GLU A 1 161 ? 14.865 53.117 -0.480 1.00 5.42 161 GLU A C 1
ATOM 2768 O O . GLU A 1 161 ? 13.971 52.859 -1.251 1.00 6.79 161 GLU A O 1
ATOM 2780 N N . LEU A 1 162 ? 15.869 52.253 -0.222 1.00 5.71 162 LEU A N 1
ATOM 2781 C CA . LEU A 1 162 ? 15.872 50.957 -0.907 1.00 5.75 162 LEU A CA 1
ATOM 2782 C C . LEU A 1 162 ? 14.611 50.144 -0.628 1.00 5.52 162 LEU A C 1
ATOM 2783 O O . LEU A 1 162 ? 14.116 49.456 -1.513 1.00 6.71 162 LEU A O 1
ATOM 2799 N N . VAL A 1 163 ? 14.177 50.169 0.619 1.00 5.74 163 VAL A N 1
ATOM 2800 C CA . VAL A 1 163 ? 13.006 49.303 1.042 1.00 6.04 163 VAL A CA 1
ATOM 2801 C C . VAL A 1 163 ? 11.703 50.018 1.116 1.00 5.69 163 VAL A C 1
ATOM 2802 O O . VAL A 1 163 ? 10.717 49.602 0.484 1.00 7.13 163 VAL A O 1
ATOM 2815 N N . LEU A 1 164 ? 11.629 51.120 1.904 1.00 5.34 164 LEU A N 1
ATOM 2816 C CA . LEU A 1 164 ? 10.350 51.753 2.044 1.00 5.84 164 LEU A CA 1
ATOM 2817 C C . LEU A 1 164 ? 9.848 52.359 0.737 1.00 6.22 164 LEU A C 1
ATOM 2818 O O . LEU A 1 164 ? 8.625 52.368 0.463 1.00 6.36 164 LEU A O 1
ATOM 2834 N N A GLN A 1 165 ? 10.726 52.970 -0.044 0.59 5.73 165 GLN A N 1
ATOM 2835 N N B GLN A 1 165 ? 10.864 52.895 0.028 0.41 7.82 165 GLN A N 1
ATOM 2836 C CA A GLN A 1 165 ? 10.282 53.550 -1.307 0.59 6.38 165 GLN A CA 1
ATOM 2837 C CA B GLN A 1 165 ? 10.508 53.486 -1.270 0.41 5.82 165 GLN A CA 1
ATOM 2838 C C A GLN A 1 165 ? 10.303 52.569 -2.474 0.59 5.05 165 GLN A C 1
ATOM 2839 C C B GLN A 1 165 ? 10.715 52.438 -2.372 0.41 6.65 165 GLN A C 1
ATOM 2840 O O A GLN A 1 165 ? 9.336 52.463 -3.240 0.59 6.52 165 GLN A O 1
ATOM 2841 O O B GLN A 1 165 ? 9.769 52.257 -3.136 0.41 9.40 165 GLN A O 1
ATOM 2868 N N A ASP A 1 166 ? 11.421 51.824 -2.635 0.59 5.71 166 ASP A N 1
ATOM 2869 N N B ASP A 1 166 ? 11.860 51.769 -2.543 0.41 7.12 166 ASP A N 1
ATOM 2870 C CA A ASP A 1 166 ? 11.592 50.989 -3.818 0.59 6.77 166 ASP A CA 1
ATOM 2871 C CA B ASP A 1 166 ? 11.986 50.942 -3.754 0.41 7.47 166 ASP A CA 1
ATOM 2872 C C A ASP A 1 166 ? 11.302 49.473 -3.599 0.59 6.53 166 ASP A C 1
ATOM 2873 C C B ASP A 1 166 ? 11.490 49.478 -3.582 0.41 7.33 166 ASP A C 1
ATOM 2874 O O A ASP A 1 166 ? 11.211 48.699 -4.519 0.59 9.35 166 ASP A O 1
ATOM 2875 O O B ASP A 1 166 ? 11.424 48.772 -4.590 0.41 6.61 166 ASP A O 1
ATOM 2892 N N . ASN A 1 167 ? 11.096 49.096 -2.347 1.00 6.38 167 ASN A N 1
ATOM 2893 C CA . ASN A 1 167 ? 10.609 47.756 -2.068 1.00 5.44 167 ASN A CA 1
ATOM 2894 C C . ASN A 1 167 ? 11.571 46.667 -2.542 1.00 5.65 167 ASN A C 1
ATOM 2895 O O . ASN A 1 167 ? 11.155 45.576 -2.990 1.00 6.15 167 ASN A O 1
ATOM 2906 N N A VAL A 1 168 ? 12.881 46.939 -2.414 0.55 5.25 168 VAL A N 1
ATOM 2907 N N B VAL A 1 168 ? 12.913 46.849 -2.504 0.45 7.29 168 VAL A N 1
ATOM 2908 C CA A VAL A 1 168 ? 13.935 46.087 -2.970 0.55 6.83 168 VAL A CA 1
ATOM 2909 C CA B VAL A 1 168 ? 13.804 45.891 -3.144 0.45 6.15 168 VAL A CA 1
ATOM 2910 C C A VAL A 1 168 ? 13.914 44.679 -2.401 0.55 6.27 168 VAL A C 1
ATOM 2911 C C B VAL A 1 168 ? 14.035 44.611 -2.375 0.45 7.27 168 VAL A C 1
ATOM 2912 O O A VAL A 1 168 ? 14.214 43.698 -3.149 0.55 5.57 168 VAL A O 1
ATOM 2913 O O B VAL A 1 168 ? 14.623 43.647 -2.923 0.45 7.90 168 VAL A O 1
ATOM 2938 N N . PHE A 1 169 ? 13.617 44.505 -1.143 1.00 6.64 169 PHE A N 1
ATOM 2939 C CA . PHE A 1 169 ? 13.677 43.197 -0.523 1.00 5.55 169 PHE A CA 1
ATOM 2940 C C . PHE A 1 169 ? 12.715 42.272 -1.220 1.00 5.33 169 PHE A C 1
ATOM 2941 O O . PHE A 1 169 ? 13.021 41.123 -1.630 1.00 6.26 169 PHE A O 1
ATOM 2958 N N . VAL A 1 170 ? 11.462 42.722 -1.375 1.00 4.87 170 VAL A N 1
ATOM 2959 C CA . VAL A 1 170 ? 10.409 41.961 -2.078 1.00 5.84 170 VAL A CA 1
ATOM 2960 C C . VAL A 1 170 ? 10.688 41.832 -3.576 1.00 6.46 170 VAL A C 1
ATOM 2961 O O . VAL A 1 170 ? 10.581 40.745 -4.138 1.00 6.97 170 VAL A O 1
ATOM 2974 N N . GLU A 1 171 ? 11.046 42.913 -4.242 1.00 7.47 171 GLU A N 1
ATOM 2975 C CA . GLU A 1 171 ? 11.025 42.946 -5.675 1.00 7.96 171 GLU A CA 1
ATOM 2976 C C . GLU A 1 171 ? 12.339 42.390 -6.299 1.00 10.54 171 GLU A C 1
ATOM 2977 O O . GLU A 1 171 ? 12.347 41.983 -7.471 1.00 13.04 171 GLU A O 1
ATOM 2989 N N . GLN A 1 172 ? 13.451 42.401 -5.541 1.00 9.84 172 GLN A N 1
ATOM 2990 C CA . GLN A 1 172 ? 14.769 41.999 -6.025 1.00 10.84 172 GLN A CA 1
ATOM 2991 C C . GLN A 1 172 ? 15.368 40.865 -5.210 1.00 9.91 172 GLN A C 1
ATOM 2992 O O . GLN A 1 172 ? 15.775 39.804 -5.785 1.00 10.64 172 GLN A O 1
ATOM 3006 N N . VAL A 1 173 ? 15.463 40.990 -3.890 1.00 8.88 173 VAL A N 1
ATOM 3007 C CA . VAL A 1 173 ? 16.194 39.973 -3.100 1.00 8.14 173 VAL A CA 1
ATOM 3008 C C . VAL A 1 173 ? 15.457 38.614 -3.173 1.00 5.90 173 VAL A C 1
ATOM 3009 O O . VAL A 1 173 ? 16.062 37.585 -3.370 1.00 6.73 173 VAL A O 1
ATOM 3022 N N . LEU A 1 174 ? 14.142 38.655 -2.915 1.00 5.09 174 LEU A N 1
ATOM 3023 C CA . LEU A 1 174 ? 13.317 37.444 -2.892 1.00 4.36 174 LEU A CA 1
ATOM 3024 C C . LEU A 1 174 ? 13.434 36.680 -4.213 1.00 4.59 174 LEU A C 1
ATOM 3025 O O . LEU A 1 174 ? 13.860 35.523 -4.206 1.00 4.76 174 LEU A O 1
ATOM 3041 N N . PRO A 1 175 ? 13.066 37.245 -5.384 1.00 5.40 175 PRO A N 1
ATOM 3042 C CA . PRO A 1 175 ? 13.141 36.448 -6.590 1.00 6.30 175 PRO A CA 1
ATOM 3043 C C . PRO A 1 175 ? 14.591 36.098 -6.941 1.00 6.63 175 PRO A C 1
ATOM 3044 O O . PRO A 1 175 ? 14.880 35.084 -7.603 1.00 7.71 175 PRO A O 1
ATOM 3055 N N . GLY A 1 176 ? 15.564 36.938 -6.560 1.00 6.38 176 GLY A N 1
ATOM 3056 C CA . GLY A 1 176 ? 16.983 36.678 -6.800 1.00 7.56 176 GLY A CA 1
ATOM 3057 C C . GLY A 1 176 ? 17.539 35.471 -6.044 1.00 6.21 176 GLY A C 1
ATOM 3058 O O . GLY A 1 176 ? 18.591 34.968 -6.423 1.00 9.07 176 GLY A O 1
ATOM 3062 N N . LEU A 1 177 ? 16.825 35.034 -5.010 1.00 5.21 177 LEU A N 1
ATOM 3063 C CA . LEU A 1 177 ? 17.275 33.916 -4.190 1.00 4.64 177 LEU A CA 1
ATOM 3064 C C . LEU A 1 177 ? 16.351 32.749 -4.283 1.00 3.91 177 LEU A C 1
ATOM 3065 O O . LEU A 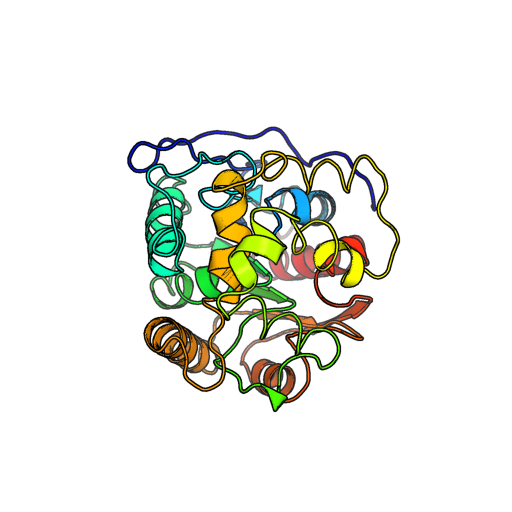1 177 ? 16.276 31.871 -3.403 1.00 5.05 177 LEU A O 1
ATOM 3081 N N . ILE A 1 178 ? 15.606 32.670 -5.393 1.00 5.08 178 ILE A N 1
ATOM 3082 C CA . ILE A 1 178 ? 14.820 31.539 -5.844 1.00 4.91 178 ILE A CA 1
ATOM 3083 C C . ILE A 1 178 ? 15.376 31.164 -7.230 1.00 5.12 178 ILE A C 1
ATOM 3084 O O . ILE A 1 178 ? 15.541 32.033 -8.087 1.00 7.01 178 ILE A O 1
ATOM 3100 N N . LEU A 1 179 ? 15.709 29.915 -7.456 1.00 5.32 179 LEU A N 1
ATOM 3101 C CA . LEU A 1 179 ? 16.286 29.501 -8.729 1.00 6.04 179 LEU A CA 1
ATOM 3102 C C . LEU A 1 179 ? 15.330 29.593 -9.896 1.00 6.72 179 LEU A C 1
ATOM 3103 O O . LEU A 1 179 ? 15.735 30.010 -10.991 1.00 9.99 179 LEU A O 1
ATOM 3119 N N . ARG A 1 180 ? 14.090 29.179 -9.648 1.00 5.61 180 ARG A N 1
ATOM 3120 C CA . ARG A 1 180 ? 13.111 29.242 -10.730 1.00 7.06 180 ARG A CA 1
ATOM 3121 C C . ARG A 1 180 ? 12.414 30.586 -10.833 1.00 6.20 180 ARG A C 1
ATOM 3122 O O . ARG A 1 180 ? 12.212 31.299 -9.833 1.00 9.23 180 ARG A O 1
ATOM 3143 N N . PRO A 1 181 ? 11.965 30.954 -12.030 1.00 5.44 181 PRO A N 1
ATOM 3144 C CA . PRO A 1 181 ? 11.078 32.139 -12.163 1.00 5.89 181 PRO A CA 1
ATOM 3145 C C . PRO A 1 181 ? 9.722 31.920 -11.511 1.00 6.59 181 PRO A C 1
ATOM 3146 O O . PRO A 1 181 ? 9.090 30.898 -11.709 1.00 10.32 181 PRO A O 1
ATOM 3157 N N . LEU A 1 182 ? 9.248 32.948 -10.798 1.00 6.25 182 LEU A N 1
ATOM 3158 C CA . LEU A 1 182 ? 7.913 32.912 -10.201 1.00 6.42 182 LEU A CA 1
ATOM 3159 C C . LEU A 1 182 ? 6.826 33.380 -11.147 1.00 6.37 182 LEU A C 1
ATOM 3160 O O . LEU A 1 182 ? 7.091 34.263 -12.015 1.00 8.29 182 LEU A O 1
ATOM 3176 N N . SER A 1 183 ? 5.646 32.802 -11.024 1.00 5.98 183 SER A N 1
ATOM 3177 C CA . SER A 1 183 ? 4.513 33.309 -11.759 1.00 5.64 183 SER A CA 1
ATOM 3178 C C . SER A 1 183 ? 4.050 34.669 -11.149 1.00 4.96 183 SER A C 1
ATOM 3179 O O . SER A 1 183 ? 4.427 35.015 -10.027 1.00 6.14 183 SER A O 1
ATOM 3187 N N A GLU A 1 184 ? 3.218 35.385 -11.892 0.52 7.00 184 GLU A N 1
ATOM 3188 N N B GLU A 1 184 ? 3.161 35.353 -11.845 0.48 3.38 184 GLU A N 1
ATOM 3189 C CA A GLU A 1 184 ? 2.613 36.585 -11.382 0.52 4.91 184 GLU A CA 1
ATOM 3190 C CA B GLU A 1 184 ? 2.693 36.604 -11.282 0.48 5.62 184 GLU A CA 1
ATOM 3191 C C A GLU A 1 184 ? 1.890 36.297 -10.092 0.52 4.86 184 GLU A C 1
ATOM 3192 C C B GLU A 1 184 ? 1.766 36.398 -10.123 0.48 5.06 184 GLU A C 1
ATOM 3193 O O A GLU A 1 184 ? 2.024 37.035 -9.115 0.52 4.78 184 GLU A O 1
ATOM 3194 O O B GLU A 1 184 ? 1.725 37.251 -9.214 0.48 6.09 184 GLU A O 1
ATOM 3217 N N . ALA A 1 185 ? 1.083 35.246 -10.046 1.00 5.40 185 ALA A N 1
ATOM 3218 C CA . ALA A 1 185 ? 0.253 35.000 -8.848 1.00 5.66 185 ALA A CA 1
ATOM 3219 C C . ALA A 1 185 ? 1.119 34.744 -7.645 1.00 4.89 185 ALA A C 1
ATOM 3220 O O . ALA A 1 185 ? 0.816 35.168 -6.510 1.00 5.71 185 ALA A O 1
ATOM 3227 N N . GLU A 1 186 ? 2.236 34.057 -7.827 1.00 5.26 186 GLU A N 1
ATOM 3228 C CA . GLU A 1 186 ? 3.186 33.807 -6.720 1.00 4.91 186 GLU A CA 1
ATOM 3229 C C . GLU A 1 186 ? 3.777 35.123 -6.249 1.00 4.77 186 GLU A C 1
ATOM 3230 O O . GLU A 1 186 ? 3.811 35.428 -5.038 1.00 5.53 186 GLU A O 1
ATOM 3242 N N A MET A 1 187 ? 4.271 35.871 -7.228 0.59 5.26 187 MET A N 1
ATOM 3243 N N B MET A 1 187 ? 4.324 35.964 -7.135 0.41 4.97 187 MET A N 1
ATOM 3244 C CA A MET A 1 187 ? 4.861 37.150 -6.840 0.59 6.03 187 MET A CA 1
ATOM 3245 C CA B MET A 1 187 ? 4.858 37.258 -6.688 0.41 6.45 187 MET A CA 1
ATOM 3246 C C A MET A 1 187 ? 3.819 38.032 -6.183 0.59 6.33 187 MET A C 1
ATOM 3247 C C B MET A 1 187 ? 3.771 38.133 -6.069 0.41 4.82 187 MET A C 1
ATOM 3248 O O A MET A 1 187 ? 4.157 38.740 -5.208 0.59 5.51 187 MET A O 1
ATOM 3249 O O B MET A 1 187 ? 4.026 38.890 -5.112 0.41 7.38 187 MET A O 1
ATOM 3276 N N . ALA A 1 188 ? 2.563 38.029 -6.639 1.00 5.24 188 ALA A N 1
ATOM 3277 C CA . ALA A 1 188 ? 1.505 38.835 -6.071 1.00 5.92 188 ALA A CA 1
ATOM 3278 C C . ALA A 1 188 ? 1.288 38.491 -4.572 1.00 4.47 188 ALA A C 1
ATOM 3279 O O . ALA A 1 188 ? 1.071 39.361 -3.739 1.00 5.40 188 ALA A O 1
ATOM 3286 N N . ALA A 1 189 ? 1.358 37.208 -4.254 1.00 4.62 189 ALA A N 1
ATOM 3287 C CA . ALA A 1 189 ? 1.140 36.763 -2.851 1.00 4.52 189 ALA A CA 1
ATOM 3288 C C . ALA A 1 189 ? 2.228 37.271 -1.940 1.00 3.79 189 ALA A C 1
ATOM 3289 O O . ALA A 1 189 ? 2.004 37.563 -0.773 1.00 4.92 189 ALA A O 1
ATOM 3296 N N . TYR A 1 190 ? 3.469 37.340 -2.469 1.00 4.18 190 TYR A N 1
ATOM 3297 C CA . TYR A 1 190 ? 4.588 37.888 -1.695 1.00 3.85 190 TYR A CA 1
ATOM 3298 C C . TYR A 1 190 ? 4.543 39.426 -1.609 1.00 4.11 190 TYR A C 1
ATOM 3299 O O . TYR A 1 190 ? 4.886 40.030 -0.593 1.00 4.08 190 TYR A O 1
ATOM 3317 N N A ARG A 1 191 ? 4.097 40.116 -2.661 0.66 3.70 191 ARG A N 1
ATOM 3318 N N B ARG A 1 191 ? 4.069 40.011 -2.694 0.34 4.45 191 ARG A N 1
ATOM 3319 C CA A ARG A 1 191 ? 3.990 41.550 -2.700 0.66 3.90 191 ARG A CA 1
ATOM 3320 C CA B ARG A 1 191 ? 3.999 41.452 -2.737 0.34 4.23 191 ARG A CA 1
ATOM 3321 C C A ARG A 1 191 ? 2.835 42.046 -1.828 0.66 3.57 191 ARG A C 1
ATOM 3322 C C B ARG A 1 191 ? 2.887 41.961 -1.845 0.34 4.28 191 ARG A C 1
ATOM 3323 O O A ARG A 1 191 ? 2.865 43.195 -1.378 0.66 4.15 191 ARG A O 1
ATOM 3324 O O B ARG A 1 191 ? 3.014 43.064 -1.320 0.34 4.84 191 ARG A O 1
ATOM 3365 N N . GLU A 1 192 ? 1.794 41.233 -1.666 1.00 3.79 192 GLU A N 1
ATOM 3366 C CA . GLU A 1 192 ? 0.531 41.731 -1.138 1.00 4.33 192 GLU A CA 1
ATOM 3367 C C . GLU A 1 192 ? 0.679 42.539 0.152 1.00 4.19 192 GLU A C 1
ATOM 3368 O O . GLU A 1 192 ? 0.115 43.623 0.253 1.00 4.95 192 GLU A O 1
ATOM 3380 N N . PRO A 1 193 ? 1.404 42.057 1.158 1.00 3.56 193 PRO A N 1
ATOM 3381 C CA . PRO A 1 193 ? 1.443 42.780 2.438 1.00 3.89 193 PRO A CA 1
ATOM 3382 C C . PRO A 1 193 ? 2.255 44.099 2.333 1.00 3.31 193 PRO A C 1
ATOM 3383 O O . PRO A 1 193 ? 2.197 44.925 3.257 1.00 4.72 193 PRO A O 1
ATOM 3394 N N . PHE A 1 194 ? 3.020 44.253 1.266 1.00 3.79 194 PHE A N 1
ATOM 3395 C CA . PHE A 1 194 ? 4.018 45.314 1.106 1.00 3.63 194 PHE A CA 1
ATOM 3396 C C . PHE A 1 194 ? 3.710 46.188 -0.104 1.00 4.05 194 PHE A C 1
ATOM 3397 O O . PHE A 1 194 ? 4.537 46.952 -0.570 1.00 5.80 194 PHE A O 1
ATOM 3414 N N . LEU A 1 195 ? 2.489 46.137 -0.620 1.00 4.26 195 LEU A N 1
ATOM 3415 C CA . LEU A 1 195 ? 2.123 46.925 -1.771 1.00 5.25 195 LEU A CA 1
ATOM 3416 C C . LEU A 1 195 ? 2.298 48.408 -1.525 1.00 5.17 195 LEU A C 1
ATOM 3417 O O . LEU A 1 195 ? 2.695 49.141 -2.464 1.00 6.57 195 LEU A O 1
ATOM 3433 N N . ALA A 1 196 ? 1.925 48.895 -0.341 1.00 5.30 196 ALA A N 1
ATOM 3434 C CA . ALA A 1 196 ? 1.963 50.321 -0.018 1.00 5.67 196 ALA A CA 1
ATOM 3435 C C . ALA A 1 196 ? 3.384 50.779 0.348 1.00 6.00 196 ALA A C 1
ATOM 3436 O O . ALA A 1 196 ? 4.028 50.262 1.253 1.00 6.08 196 ALA A O 1
ATOM 3443 N N . ALA A 1 197 ? 3.788 51.878 -0.280 1.00 6.08 197 ALA A N 1
ATOM 3444 C CA . ALA A 1 197 ? 5.027 52.529 0.068 1.00 6.11 197 ALA A CA 1
ATOM 3445 C C . ALA A 1 197 ? 4.975 53.034 1.486 1.00 5.73 197 ALA A C 1
ATOM 3446 O O . ALA A 1 197 ? 3.931 53.359 2.052 1.00 7.19 197 ALA A O 1
ATOM 3453 N N . GLY A 1 198 ? 6.167 53.122 2.095 1.00 6.04 198 GLY A N 1
ATOM 3454 C CA . GLY A 1 198 ? 6.304 53.652 3.415 1.00 5.24 198 GLY A CA 1
ATOM 3455 C C . GLY A 1 198 ? 6.301 52.587 4.507 1.00 5.91 198 GLY A C 1
ATOM 3456 O O . GLY A 1 198 ? 6.860 51.504 4.313 1.00 5.61 198 GLY A O 1
ATOM 3460 N N . GLU A 1 199 ? 5.712 52.916 5.668 1.00 6.16 199 GLU A N 1
ATOM 3461 C CA . GLU A 1 199 ? 5.906 52.077 6.864 1.00 5.90 199 GLU A CA 1
ATOM 3462 C C . GLU A 1 199 ? 5.263 50.689 6.715 1.00 4.91 199 GLU A C 1
ATOM 3463 O O . GLU A 1 199 ? 5.733 49.787 7.435 1.00 5.00 199 GLU A O 1
ATOM 3475 N N . ALA A 1 200 ? 4.361 50.446 5.775 1.00 5.38 200 ALA A N 1
ATOM 3476 C CA . ALA A 1 200 ? 3.872 49.081 5.552 1.00 5.12 200 ALA A CA 1
ATOM 3477 C C . ALA A 1 200 ? 5.036 48.142 5.279 1.00 4.55 200 ALA A C 1
ATOM 3478 O O . ALA A 1 200 ? 4.920 46.924 5.554 1.00 5.27 200 ALA A O 1
ATOM 3485 N N . ARG A 1 201 ? 6.097 48.648 4.663 1.00 4.65 201 ARG A N 1
ATOM 3486 C CA . ARG A 1 201 ? 7.250 47.850 4.313 1.00 4.53 201 ARG A CA 1
ATOM 3487 C C . ARG A 1 201 ? 8.317 47.757 5.401 1.00 4.60 201 ARG A C 1
ATOM 3488 O O . ARG A 1 201 ? 9.335 47.039 5.200 1.00 4.90 201 ARG A O 1
ATOM 3509 N N . ARG A 1 202 ? 8.151 48.473 6.499 1.00 3.99 202 ARG A N 1
ATOM 3510 C CA . ARG A 1 202 ? 9.155 48.526 7.522 1.00 3.98 202 ARG A CA 1
ATOM 3511 C C . ARG A 1 202 ? 9.603 47.142 8.006 1.00 3.48 202 ARG A C 1
ATOM 3512 O O . ARG A 1 202 ? 10.813 46.978 8.268 1.00 4.05 202 ARG A O 1
ATOM 3533 N N . PRO A 1 203 ? 8.757 46.125 8.149 1.00 3.65 203 PRO A N 1
ATOM 3534 C CA . PRO A 1 203 ? 9.274 44.836 8.618 1.00 3.41 203 PRO A CA 1
ATOM 3535 C C . PRO A 1 203 ? 10.425 44.306 7.730 1.00 3.29 203 PRO A C 1
ATOM 3536 O O . PRO A 1 203 ? 11.364 43.654 8.212 1.00 4.38 203 PRO A O 1
ATOM 3547 N N . THR A 1 204 ? 10.338 44.547 6.418 1.00 3.20 204 THR A N 1
ATOM 3548 C CA . THR A 1 204 ? 11.349 44.029 5.510 1.00 3.25 204 THR A CA 1
ATOM 3549 C C . THR A 1 204 ? 12.658 44.743 5.561 1.00 3.68 204 THR A C 1
ATOM 3550 O O . THR A 1 204 ? 13.671 44.233 5.033 1.00 4.47 204 THR A O 1
ATOM 3561 N N . LEU A 1 205 ? 12.695 45.945 6.176 1.00 3.97 205 LEU A 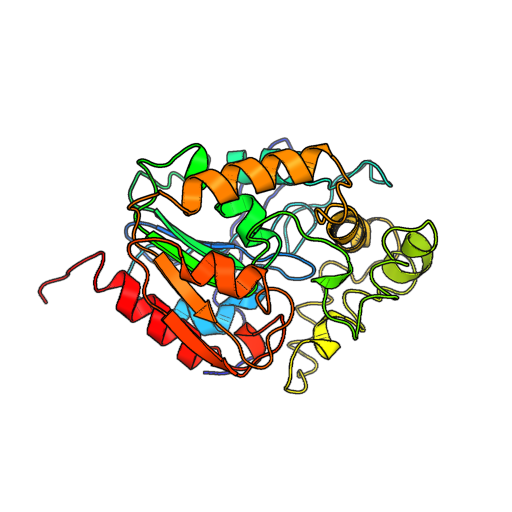N 1
ATOM 3562 C CA . LEU A 1 205 ? 13.898 46.706 6.431 1.00 3.91 205 LEU A CA 1
ATOM 3563 C C . LEU A 1 205 ? 14.421 46.485 7.852 1.00 4.11 205 LEU A C 1
ATOM 3564 O O . LEU A 1 205 ? 15.643 46.370 8.088 1.00 4.68 205 LEU A O 1
ATOM 3580 N N . SER A 1 206 ? 13.551 46.416 8.846 1.00 3.67 206 SER A N 1
ATOM 3581 C CA . SER A 1 206 ? 13.973 46.165 10.196 1.00 3.84 206 SER A CA 1
ATOM 3582 C C . SER A 1 206 ? 14.636 44.773 10.287 1.00 3.65 206 SER A C 1
ATOM 3583 O O . SER A 1 206 ? 15.584 44.639 11.080 1.00 4.60 206 SER A O 1
ATOM 3591 N N . TRP A 1 207 ? 14.147 43.793 9.564 1.00 3.48 207 TRP A N 1
ATOM 3592 C CA . TRP A 1 207 ? 14.716 42.446 9.658 1.00 3.46 207 TRP A CA 1
AT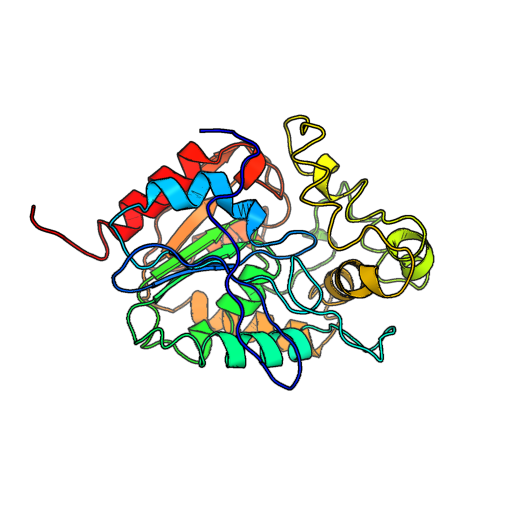OM 3593 C C . TRP A 1 207 ? 16.200 42.416 9.280 1.00 3.71 207 TR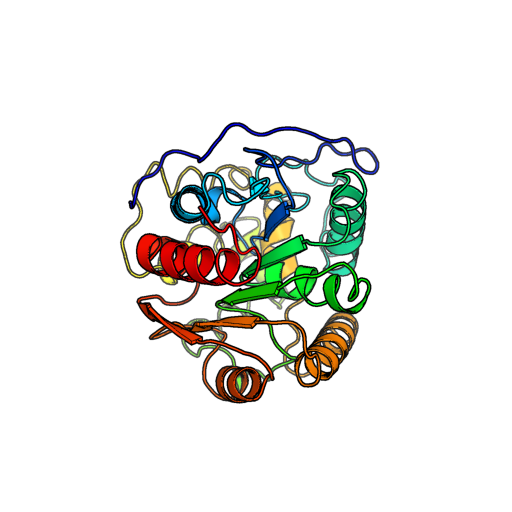P A C 1
ATOM 3594 O O . TRP A 1 207 ? 17.005 41.878 10.093 1.00 4.12 207 TRP A O 1
ATOM 3615 N N . PRO A 1 208 ? 16.655 42.958 8.134 1.00 3.79 208 PRO A N 1
ATOM 3616 C CA . PRO A 1 208 ? 18.113 42.810 7.840 1.00 3.98 208 PRO A CA 1
ATOM 3617 C C . PRO A 1 208 ? 18.967 43.582 8.859 1.00 4.26 208 PRO A C 1
ATOM 3618 O O . PRO A 1 208 ? 20.145 43.251 9.090 1.00 4.55 208 PRO A O 1
ATOM 3629 N N . ARG A 1 209 ? 18.364 44.638 9.447 1.00 4.39 209 ARG A N 1
ATOM 3630 C CA . ARG A 1 209 ? 19.041 45.401 10.510 1.00 4.17 209 ARG A CA 1
ATOM 3631 C C . ARG A 1 209 ? 19.191 44.634 11.812 1.00 4.41 209 ARG A C 1
ATOM 3632 O O . ARG A 1 209 ? 19.970 45.057 12.680 1.00 7.32 209 ARG A O 1
ATOM 3653 N N A GLN A 1 210 ? 18.548 43.449 11.946 0.58 4.55 210 GLN A N 1
ATOM 3654 N N B GLN A 1 210 ? 18.487 43.503 11.961 0.42 3.84 210 GLN A N 1
ATOM 3655 C CA A GLN A 1 210 ? 18.698 42.650 13.159 0.58 4.30 210 GLN A CA 1
ATOM 3656 C CA B GLN A 1 210 ? 18.589 42.619 13.099 0.42 4.04 210 GLN A CA 1
ATOM 3657 C C A GLN A 1 210 ? 19.646 41.452 12.965 0.58 4.55 210 GLN A C 1
ATOM 3658 C C B GLN A 1 210 ? 19.688 41.543 12.945 0.42 3.64 210 GLN A C 1
ATOM 3659 O O A GLN A 1 210 ? 19.958 40.754 13.933 0.58 4.32 210 GLN A O 1
ATOM 3660 O O B GLN A 1 210 ? 20.078 40.999 13.975 0.42 3.82 210 GLN A O 1
ATOM 3687 N N . ILE A 1 211 ? 20.082 41.217 11.735 1.00 3.84 211 ILE A N 1
ATOM 3688 C CA . ILE A 1 211 ? 20.907 40.011 11.548 1.00 4.29 211 ILE A CA 1
ATOM 3689 C C . ILE A 1 211 ? 22.143 40.141 12.405 1.00 4.47 211 ILE A C 1
ATOM 3690 O O . ILE A 1 211 ? 22.842 41.194 12.369 1.00 4.66 211 ILE A O 1
ATOM 3706 N N . PRO A 1 212 ? 22.555 39.105 13.152 1.00 4.36 212 PRO A N 1
ATOM 3707 C CA . PRO A 1 212 ? 23.738 39.218 14.044 1.00 4.61 212 PRO A CA 1
ATOM 3708 C C . PRO A 1 212 ? 25.010 39.034 13.282 1.00 4.98 212 PRO A C 1
ATOM 3709 O O . PRO A 1 212 ? 25.448 37.886 12.995 1.00 6.62 212 PRO A O 1
ATOM 3720 N N . ILE A 1 213 ? 25.635 40.170 12.865 1.00 5.32 213 ILE A N 1
ATOM 3721 C CA . ILE A 1 213 ? 26.771 40.154 11.997 1.00 6.29 213 ILE A CA 1
ATOM 3722 C C . ILE A 1 213 ? 27.854 41.059 12.618 1.00 6.06 213 ILE A C 1
ATOM 3723 O O . ILE A 1 213 ? 27.575 42.220 12.926 1.00 7.28 213 ILE A O 1
ATOM 3739 N N . ALA A 1 214 ? 29.039 40.494 12.794 1.00 6.47 214 ALA A N 1
ATOM 3740 C CA . ALA A 1 214 ? 30.174 41.297 13.276 1.00 8.02 214 ALA A CA 1
ATOM 3741 C C . ALA A 1 214 ? 29.834 41.945 14.623 1.00 7.14 214 ALA A C 1
ATOM 3742 O O . ALA A 1 214 ? 30.329 43.036 14.972 1.00 9.92 214 ALA A O 1
ATOM 3749 N N . GLY A 1 215 ? 29.052 41.244 15.435 1.00 7.46 215 GLY A N 1
ATOM 3750 C CA . GLY A 1 215 ? 28.745 41.667 16.771 1.00 7.30 215 GLY A CA 1
ATOM 3751 C C . GLY A 1 215 ? 27.610 42.673 16.906 1.00 7.06 215 GLY A C 1
ATOM 3752 O O . GLY A 1 215 ? 27.359 43.113 18.066 1.00 8.47 215 GLY A O 1
ATOM 3756 N N A THR A 1 216 ? 26.922 42.951 15.832 0.52 5.92 216 THR A N 1
ATOM 3757 N N B THR A 1 216 ? 26.973 43.059 15.816 0.48 7.68 216 THR A N 1
ATOM 3758 C CA A THR A 1 216 ? 25.919 44.004 15.797 0.52 6.35 216 THR A CA 1
ATOM 3759 C CA B THR A 1 216 ? 25.885 44.039 15.995 0.48 6.55 216 THR A CA 1
ATOM 3760 C C A THR A 1 216 ? 24.626 43.479 15.158 0.52 5.47 216 THR A C 1
ATOM 3761 C C B THR A 1 216 ? 24.657 43.562 15.198 0.48 7.20 216 THR A C 1
ATOM 3762 O O A THR A 1 216 ? 24.689 42.797 14.126 0.52 6.38 216 THR A O 1
ATOM 3763 O O B THR A 1 216 ? 24.854 42.997 14.123 0.48 5.81 216 THR A O 1
ATOM 3784 N N . PRO A 1 217 ? 23.448 43.810 15.684 1.00 5.76 217 PRO A N 1
ATOM 3785 C CA . PRO A 1 217 ? 23.200 44.438 16.964 1.00 5.71 217 PRO A CA 1
ATOM 3786 C C . PRO A 1 217 ? 23.500 43.481 18.103 1.00 4.88 217 PRO A C 1
ATOM 3787 O O . PRO A 1 217 ? 23.187 42.273 18.072 1.00 6.89 217 PRO A O 1
ATOM 3798 N N . ALA A 1 218 ? 24.093 44.021 19.158 1.00 6.34 218 ALA A N 1
ATOM 3799 C CA . ALA A 1 218 ? 24.567 43.193 20.249 1.00 6.91 218 ALA A CA 1
ATOM 3800 C C . ALA A 1 218 ? 23.438 42.393 20.905 1.00 6.46 218 ALA A C 1
ATOM 3801 O O . ALA A 1 218 ? 23.665 41.276 21.383 1.00 6.87 218 ALA A O 1
ATOM 3808 N N . ASP A 1 219 ? 22.217 42.962 20.953 1.00 7.06 219 ASP A N 1
ATOM 3809 C CA . ASP A 1 219 ? 21.149 42.242 21.654 1.00 7.84 219 ASP A CA 1
ATOM 3810 C C . ASP A 1 219 ? 20.774 40.951 20.883 1.00 6.96 219 ASP A C 1
ATOM 3811 O O . ASP A 1 219 ? 20.655 39.871 21.527 1.00 7.38 219 ASP A O 1
ATOM 3820 N N . VAL A 1 220 ? 20.714 40.966 19.573 1.00 6.00 220 VAL A N 1
ATOM 3821 C CA . VAL A 1 220 ? 20.356 39.797 18.801 1.00 4.82 220 VAL A CA 1
ATOM 3822 C C . VAL A 1 220 ? 21.549 38.822 18.748 1.00 4.47 220 VAL A C 1
ATOM 3823 O O . VAL A 1 220 ? 21.379 37.621 18.789 1.00 5.10 220 VAL A O 1
ATOM 3836 N N . VAL A 1 221 ? 22.780 39.392 18.667 1.00 4.78 221 VAL A N 1
ATOM 3837 C CA . VAL A 1 221 ? 23.948 38.508 18.753 1.00 4.45 221 VAL A CA 1
ATOM 3838 C C . VAL A 1 221 ? 23.848 37.650 20.036 1.00 4.69 221 VAL A C 1
ATOM 3839 O O . VAL A 1 221 ? 24.148 36.456 19.988 1.00 5.04 221 VAL A O 1
ATOM 3852 N N . ALA A 1 222 ? 23.516 38.230 21.171 1.00 5.31 222 ALA A N 1
ATOM 3853 C CA . ALA A 1 222 ? 23.480 37.511 22.435 1.00 5.08 222 ALA A CA 1
ATOM 3854 C C . ALA A 1 222 ? 22.419 36.395 22.388 1.00 4.66 222 ALA A C 1
ATOM 3855 O O . ALA A 1 222 ? 22.632 35.272 22.877 1.00 5.21 222 ALA A O 1
ATOM 3862 N N . ILE A 1 223 ? 21.260 36.724 21.787 1.00 4.76 223 ILE A N 1
ATOM 3863 C CA . ILE A 1 223 ? 20.173 35.737 21.673 1.00 4.34 223 ILE A CA 1
ATOM 3864 C C . ILE A 1 223 ? 20.613 34.537 20.830 1.00 3.99 223 ILE A C 1
ATOM 3865 O O . ILE A 1 223 ? 20.393 33.377 21.197 1.00 4.48 223 ILE A O 1
ATOM 3881 N N . ALA A 1 224 ? 21.225 34.823 19.690 1.00 4.45 224 ALA A N 1
ATOM 3882 C CA . ALA A 1 224 ? 21.671 33.754 18.770 1.00 4.12 224 ALA A CA 1
ATOM 3883 C C . ALA A 1 224 ? 22.837 32.979 19.379 1.00 4.36 224 ALA A C 1
ATOM 3884 O O . ALA A 1 224 ? 22.950 31.747 19.176 1.00 4.54 224 ALA A O 1
ATOM 3891 N N . ARG A 1 225 ? 23.759 33.647 20.074 1.00 4.41 225 ARG A N 1
ATOM 3892 C CA . ARG A 1 225 ? 24.819 32.917 20.775 1.00 4.38 225 ARG A CA 1
ATOM 3893 C C . ARG A 1 225 ? 24.183 31.899 21.746 1.00 4.49 225 ARG A C 1
ATOM 3894 O O . ARG A 1 225 ? 24.633 30.743 21.884 1.00 5.12 225 ARG A O 1
ATOM 3915 N N . ASP A 1 226 ? 23.128 32.301 22.459 1.00 4.26 226 ASP A N 1
ATOM 3916 C CA . ASP A 1 226 ? 22.478 31.426 23.403 1.00 4.63 226 ASP A CA 1
ATOM 3917 C C . ASP A 1 226 ? 21.806 30.270 22.732 1.00 4.40 226 ASP A C 1
ATOM 3918 O O . ASP A 1 226 ? 21.988 29.127 23.186 1.00 5.11 226 ASP A O 1
ATOM 3927 N N . TYR A 1 227 ? 21.020 30.476 21.677 1.00 4.23 227 TYR A N 1
ATOM 3928 C CA . TYR A 1 227 ? 20.351 29.294 21.071 1.00 4.62 227 TYR A CA 1
ATOM 3929 C C . TYR A 1 227 ? 21.404 28.436 20.334 1.00 4.52 227 TYR A C 1
ATOM 3930 O O . TYR A 1 227 ? 21.172 27.212 20.281 1.00 5.37 227 TYR A O 1
ATOM 3948 N N . ALA A 1 228 ? 22.472 29.012 19.803 1.00 4.55 228 ALA A N 1
ATOM 3949 C CA . ALA A 1 228 ? 23.511 28.193 19.136 1.00 5.15 228 ALA A CA 1
ATOM 3950 C C . ALA A 1 228 ? 24.126 27.230 20.149 1.00 4.97 228 ALA A C 1
ATOM 3951 O O . ALA A 1 228 ? 24.309 26.030 19.852 1.00 6.25 228 ALA A O 1
ATOM 3958 N N . GLY A 1 229 ? 24.479 27.758 21.305 1.00 6.25 229 GLY A N 1
ATOM 3959 C CA . GLY A 1 229 ? 25.109 26.949 22.364 1.00 7.23 229 GLY A CA 1
ATOM 3960 C C . GLY A 1 229 ? 24.179 25.820 22.809 1.00 7.94 229 GLY A C 1
ATOM 3961 O O . GLY A 1 229 ? 24.562 24.688 23.053 1.00 12.20 229 GLY A O 1
ATOM 3965 N N . TRP A 1 230 ? 22.884 26.136 22.925 1.00 6.44 230 TRP A N 1
ATOM 3966 C CA . TRP A 1 230 ? 21.876 25.165 23.375 1.00 6.76 230 TRP A CA 1
ATOM 3967 C C . TRP A 1 230 ? 21.649 24.103 22.336 1.00 5.90 230 TRP A C 1
ATOM 3968 O O . TRP A 1 230 ? 21.685 22.889 22.615 1.00 7.00 230 TRP A O 1
ATOM 3989 N N . LEU A 1 231 ? 21.400 24.487 21.068 1.00 5.78 231 LEU A N 1
ATOM 3990 C CA . LEU A 1 231 ? 21.149 23.514 20.016 1.00 5.79 231 LEU A CA 1
ATOM 3991 C C . LEU A 1 231 ? 22.334 22.527 19.830 1.00 6.29 231 LEU A C 1
ATOM 3992 O O . LEU A 1 231 ? 22.104 21.368 19.558 1.00 7.02 231 LEU A O 1
ATOM 4008 N N . SER A 1 232 ? 23.537 23.058 20.005 1.00 6.65 232 SER A N 1
ATOM 4009 C CA . SER A 1 232 ? 24.688 22.191 19.762 1.00 8.48 232 SER A CA 1
ATOM 4010 C C . SER A 1 232 ? 24.819 21.066 20.794 1.00 8.47 232 SER A C 1
ATOM 4011 O O . SER A 1 232 ? 25.592 20.111 20.557 1.00 9.81 232 SER A O 1
ATOM 4019 N N A GLU A 1 233 ? 24.119 21.075 21.925 0.52 7.95 233 GLU A N 1
ATOM 4020 N N B GLU A 1 233 ? 24.067 21.177 21.881 0.48 7.75 233 GLU A N 1
ATOM 4021 C CA A GLU A 1 233 ? 24.168 19.994 22.904 0.52 10.20 233 GLU A CA 1
ATOM 4022 C CA B GLU A 1 233 ? 24.101 20.162 22.925 0.48 8.62 233 GLU A CA 1
ATOM 4023 C C A GLU A 1 233 ? 22.754 19.525 23.229 0.52 7.99 233 GLU A C 1
ATOM 4024 C C B GLU A 1 233 ? 22.788 19.415 23.080 0.48 8.86 233 GLU A C 1
ATOM 4025 O O A GLU A 1 233 ? 22.551 18.771 24.182 0.52 9.11 233 GLU A O 1
ATOM 4026 O O B GLU A 1 233 ? 22.712 18.397 23.761 0.48 9.40 233 GLU A O 1
ATOM 4049 N N . SER A 1 234 ? 21.746 19.935 22.484 1.00 6.61 234 SER A N 1
ATOM 4050 C CA . SER A 1 234 ? 20.394 19.470 22.792 1.00 6.02 234 SER A CA 1
ATOM 4051 C C . SER A 1 234 ? 20.155 18.058 22.214 1.00 5.62 234 SER A C 1
ATOM 4052 O O . SER A 1 234 ? 20.409 17.848 21.031 1.00 5.93 234 SER A O 1
ATOM 4060 N N A PRO A 1 235 ? 19.529 17.178 22.963 0.63 6.06 235 PRO A N 1
ATOM 4061 N N B PRO A 1 235 ? 19.637 17.137 23.003 0.37 5.81 235 PRO A N 1
ATOM 4062 C CA A PRO A 1 235 ? 19.187 15.812 22.408 0.63 6.46 235 PRO A CA 1
ATOM 4063 C CA B PRO A 1 235 ? 19.218 15.800 22.490 0.37 6.78 235 PRO A CA 1
ATOM 4064 C C A PRO A 1 235 ? 17.899 15.782 21.607 0.63 5.20 235 PRO A C 1
ATOM 4065 C C B PRO A 1 235 ? 17.975 15.840 21.611 0.37 6.09 235 PRO A C 1
ATOM 4066 O O A PRO A 1 235 ? 17.447 14.732 21.152 0.63 6.34 235 PRO A O 1
ATOM 4067 O O B PRO A 1 235 ? 17.638 14.775 21.081 0.37 6.76 235 PRO A O 1
ATOM 4088 N N . ILE A 1 236 ? 17.271 16.957 21.410 1.00 4.75 236 ILE A N 1
ATOM 4089 C CA . ILE A 1 236 ? 16.019 16.951 20.651 1.00 4.34 236 ILE A CA 1
ATOM 4090 C C . ILE A 1 236 ? 16.261 16.482 19.234 1.00 3.84 236 ILE A C 1
ATOM 4091 O O . ILE A 1 236 ? 17.238 16.957 18.596 1.00 4.06 236 ILE A O 1
ATOM 4107 N N . PRO A 1 237 ? 15.441 15.627 18.646 1.00 4.08 237 PRO A N 1
ATOM 4108 C CA . PRO A 1 237 ? 15.652 15.240 17.253 1.00 4.21 237 PRO A CA 1
ATOM 4109 C C . PRO A 1 237 ? 15.598 16.442 16.300 1.00 3.20 237 PRO A C 1
ATOM 4110 O O . PRO A 1 237 ? 14.741 17.305 16.429 1.00 3.76 237 PRO A O 1
ATOM 4121 N N . LYS A 1 238 ? 16.465 16.400 15.306 1.00 3.68 238 LYS A N 1
ATOM 4122 C CA . LYS A 1 238 ? 16.591 17.479 14.354 1.00 3.37 238 LYS A CA 1
ATOM 4123 C C . LYS A 1 238 ? 16.634 16.952 12.928 1.00 3.16 238 LYS A C 1
ATOM 4124 O O . LYS A 1 238 ? 17.181 15.870 12.678 1.00 4.22 238 LYS A O 1
ATOM 4143 N N . LEU A 1 239 ? 16.120 17.742 12.004 1.00 3.46 239 LEU A N 1
ATOM 4144 C CA . LEU A 1 239 ? 16.203 17.503 10.577 1.00 3.07 239 LEU A CA 1
ATOM 4145 C C . LEU A 1 239 ? 16.787 18.781 9.945 1.00 3.04 239 LEU A C 1
ATOM 4146 O O . LEU A 1 239 ? 16.166 19.853 9.984 1.00 3.69 239 LEU A O 1
ATOM 4162 N N . PHE A 1 240 ? 17.981 18.630 9.397 1.00 3.46 240 PHE A N 1
ATOM 4163 C CA . PHE A 1 240 ? 18.658 19.735 8.676 1.00 3.08 240 PHE A CA 1
ATOM 4164 C C . PHE A 1 240 ? 18.387 19.549 7.219 1.00 3.74 240 PHE A C 1
ATOM 4165 O O . PHE A 1 240 ? 18.857 18.589 6.591 1.00 3.83 240 PHE A O 1
ATOM 4182 N N . ILE A 1 241 ? 17.609 20.475 6.655 1.00 3.73 241 ILE A N 1
ATOM 4183 C CA . ILE A 1 241 ? 17.351 20.526 5.230 1.00 3.75 241 ILE A CA 1
ATOM 4184 C C . ILE A 1 241 ? 18.373 21.515 4.646 1.00 3.74 241 ILE A C 1
ATOM 4185 O O . ILE A 1 241 ? 18.212 22.725 4.662 1.00 4.92 241 ILE A O 1
ATOM 4201 N N . ASN A 1 242 ? 19.463 20.919 4.186 1.00 4.43 242 ASN A N 1
ATOM 4202 C CA . ASN A 1 242 ? 20.543 21.628 3.542 1.00 4.24 242 ASN A CA 1
ATOM 4203 C C . ASN A 1 242 ? 20.150 21.952 2.070 1.00 3.86 242 ASN A C 1
ATOM 4204 O O . ASN A 1 242 ? 19.319 21.294 1.488 1.00 4.43 242 ASN A O 1
ATOM 4215 N N . ALA A 1 243 ? 20.845 22.969 1.543 1.00 4.65 243 ALA A N 1
ATOM 4216 C CA . ALA A 1 243 ? 20.617 23.409 0.177 1.00 4.74 243 ALA A CA 1
ATOM 4217 C C . ALA A 1 243 ? 21.886 23.605 -0.619 1.00 5.16 243 ALA A C 1
ATOM 4218 O O . ALA A 1 243 ? 22.939 24.007 -0.050 1.00 6.24 243 ALA A O 1
ATOM 4225 N N A GLU A 1 244 ? 21.770 23.413 -1.917 0.58 6.79 244 GLU A N 1
ATOM 4226 N N B GLU A 1 244 ? 21.735 23.335 -1.931 0.42 4.48 244 GLU A N 1
ATOM 4227 C CA A GLU A 1 244 ? 22.889 23.678 -2.813 0.58 6.73 244 GLU A CA 1
ATOM 4228 C CA B GLU A 1 244 ? 22.755 23.604 -2.933 0.42 4.75 244 GLU A CA 1
ATOM 4229 C C A GLU A 1 244 ? 22.303 24.522 -3.956 0.58 5.91 244 GLU A C 1
ATOM 4230 C C B GLU A 1 244 ? 22.187 24.562 -4.002 0.42 4.83 244 GLU A C 1
ATOM 4231 O O A GLU A 1 244 ? 21.328 24.094 -4.603 0.58 6.80 244 GLU A O 1
ATOM 4232 O O B GLU A 1 244 ? 21.171 24.145 -4.611 0.42 5.01 244 GLU A O 1
ATOM 4255 N N . PRO A 1 245 ? 22.808 25.723 -4.240 1.00 6.17 245 PRO A N 1
ATOM 4256 C CA . PRO A 1 245 ? 24.007 26.263 -3.587 1.00 6.36 245 PRO A CA 1
ATOM 4257 C C . PRO A 1 245 ? 23.795 26.764 -2.176 1.00 5.67 245 PRO A C 1
ATOM 4258 O O . PRO A 1 245 ? 24.786 27.010 -1.471 1.00 6.82 245 PRO A O 1
ATOM 4269 N N . GLY A 1 246 ? 22.539 26.887 -1.749 1.00 4.80 246 GLY A N 1
ATOM 4270 C CA . GLY A 1 246 ? 22.262 27.509 -0.459 1.00 5.17 246 GLY A CA 1
ATOM 4271 C C . GLY A 1 246 ? 22.619 29.004 -0.515 1.00 5.89 246 GLY A C 1
ATOM 4272 O O . GLY A 1 246 ? 22.943 29.568 -1.545 1.00 6.92 246 GLY A O 1
ATOM 4276 N N . ALA A 1 247 ? 22.580 29.615 0.677 1.00 4.30 247 ALA A N 1
ATOM 4277 C CA . ALA A 1 247 ? 22.871 31.037 0.803 1.00 5.54 247 ALA A CA 1
ATOM 4278 C C . ALA A 1 247 ? 23.442 31.277 2.174 1.00 5.69 247 ALA A C 1
ATOM 4279 O O . ALA A 1 247 ? 24.677 31.466 2.363 1.00 9.51 247 ALA A O 1
ATOM 4286 N N A LEU A 1 248 ? 22.626 31.278 3.191 0.61 5.12 248 LEU A N 1
ATOM 4287 N N B LEU A 1 248 ? 22.655 31.290 3.239 0.39 5.49 248 LEU A N 1
ATOM 4288 C CA A LEU A 1 248 ? 23.081 31.560 4.524 0.61 6.00 248 LEU A CA 1
ATOM 4289 C CA B LEU A 1 248 ? 23.024 31.531 4.604 0.39 5.92 248 LEU A CA 1
ATOM 4290 C C A LEU A 1 248 ? 23.670 30.349 5.243 0.61 5.49 248 LEU A C 1
ATOM 4291 C C B LEU A 1 248 ? 23.724 30.333 5.240 0.39 4.95 248 LEU A C 1
ATOM 4292 O O A LEU A 1 248 ? 24.644 30.601 6.005 0.61 8.89 248 LEU A O 1
ATOM 4293 O O B LEU A 1 248 ? 24.746 30.462 5.935 0.39 4.42 248 LEU A O 1
ATOM 4324 N N . THR A 1 249 ? 23.103 29.178 5.096 1.00 4.77 249 THR A N 1
ATOM 4325 C CA . THR A 1 249 ? 23.554 27.998 5.833 1.00 4.53 249 THR A CA 1
ATOM 4326 C C . THR A 1 249 ? 24.509 27.187 4.970 1.00 5.07 249 THR A C 1
ATOM 4327 O O . THR A 1 249 ? 24.234 26.130 4.425 1.00 5.24 249 THR A O 1
ATOM 4338 N N . THR A 1 250 ? 25.690 27.851 4.820 1.00 5.16 250 THR A N 1
ATOM 4339 C CA . THR A 1 250 ? 26.802 27.375 4.017 1.00 5.36 250 THR A CA 1
ATOM 4340 C C . THR A 1 250 ? 28.069 27.595 4.809 1.00 5.83 250 THR A C 1
ATOM 4341 O O . THR A 1 250 ? 28.026 28.186 5.904 1.00 6.30 250 THR A O 1
ATOM 4352 N N . GLY A 1 251 ? 29.221 27.211 4.328 1.00 6.60 251 GLY A N 1
ATOM 4353 C CA . GLY A 1 251 ? 30.474 27.522 4.992 1.00 6.51 251 GLY A CA 1
ATOM 4354 C C . GLY A 1 251 ? 30.514 27.178 6.408 1.00 6.26 251 GLY A C 1
ATOM 4355 O O . GLY A 1 251 ? 30.079 26.067 6.832 1.00 6.54 251 GLY A O 1
ATOM 4359 N N . ARG A 1 252 ? 31.014 28.071 7.260 1.00 6.96 252 ARG A N 1
ATOM 4360 C CA . ARG A 1 252 ? 31.205 27.864 8.698 1.00 7.30 252 ARG A CA 1
ATOM 4361 C C . ARG A 1 252 ? 29.907 27.553 9.406 1.00 6.18 252 ARG A C 1
ATOM 4362 O O . ARG A 1 252 ? 29.878 26.673 10.285 1.00 6.66 252 ARG A O 1
ATOM 4383 N N . MET A 1 253 ? 28.819 28.217 9.038 1.00 5.63 253 MET A N 1
ATOM 4384 C CA . MET A 1 253 ? 27.554 27.938 9.662 1.00 5.52 253 MET A CA 1
ATOM 4385 C C . MET A 1 253 ? 27.069 26.529 9.424 1.00 4.89 253 MET A C 1
ATOM 4386 O O . MET A 1 253 ? 26.586 25.831 10.298 1.00 5.95 253 MET A O 1
ATOM 4400 N N . ARG A 1 254 ? 27.198 26.109 8.160 1.00 5.83 254 ARG A N 1
ATOM 4401 C CA . ARG A 1 254 ? 26.795 24.723 7.803 1.00 5.27 254 ARG A CA 1
ATOM 4402 C C . ARG A 1 254 ? 27.657 23.723 8.550 1.00 5.54 254 ARG A C 1
ATOM 4403 O O . ARG A 1 254 ? 27.151 22.709 9.043 1.00 5.87 254 ARG A O 1
ATOM 4424 N N . ASP A 1 255 ? 28.985 23.989 8.632 1.00 5.73 255 ASP A N 1
ATOM 4425 C CA . ASP A 1 255 ? 29.827 23.097 9.405 1.00 6.28 255 ASP A CA 1
ATOM 4426 C C . ASP A 1 255 ? 29.369 22.991 10.834 1.00 5.94 255 ASP A C 1
ATOM 4427 O O . ASP A 1 255 ? 29.354 21.893 11.422 1.00 6.86 255 ASP A O 1
ATOM 4436 N N . PHE A 1 256 ? 28.992 24.133 11.435 1.00 5.74 256 PHE A N 1
ATOM 4437 C CA . PHE A 1 256 ? 28.506 24.141 12.791 1.00 5.69 256 PHE A CA 1
ATOM 4438 C C . PHE A 1 256 ? 27.241 23.316 12.937 1.00 4.76 256 PHE A C 1
ATOM 4439 O O . PHE A 1 256 ? 27.081 22.455 13.829 1.00 5.67 256 PHE A O 1
ATOM 4456 N N . CYS A 1 257 ? 26.260 23.553 12.071 1.00 4.36 257 CYS A N 1
ATOM 4457 C CA . CYS A 1 257 ? 25.009 22.811 12.085 1.00 5.26 257 CYS A CA 1
ATOM 4458 C C . CYS A 1 257 ? 25.251 21.292 11.965 1.00 4.72 257 CYS A C 1
ATOM 4459 O O . CYS A 1 257 ? 24.561 20.494 12.606 1.00 5.00 257 CYS A O 1
ATOM 4466 N N . ARG A 1 258 ? 26.252 20.892 11.190 1.00 5.01 258 ARG A N 1
ATOM 4467 C CA . ARG A 1 258 ? 26.580 19.478 11.059 1.00 5.79 258 ARG A CA 1
ATOM 4468 C C . ARG A 1 258 ? 27.155 18.854 12.319 1.00 6.23 258 ARG A C 1
ATOM 4469 O O . ARG A 1 258 ? 27.243 17.630 12.396 1.00 8.80 258 ARG A O 1
ATOM 4490 N N . THR A 1 259 ? 27.511 19.646 13.326 1.00 6.33 259 THR A N 1
ATOM 4491 C CA . THR A 1 259 ? 27.924 19.113 14.618 1.00 6.36 259 THR A CA 1
ATOM 4492 C C . THR A 1 259 ? 26.751 18.858 15.554 1.00 5.94 259 THR A C 1
ATOM 4493 O O . THR A 1 259 ? 26.926 18.282 16.642 1.00 7.62 259 THR A O 1
ATOM 4504 N N . TRP A 1 260 ? 25.522 19.244 15.221 1.00 5.56 260 TRP A N 1
ATOM 4505 C CA . TRP A 1 260 ? 24.441 19.171 16.172 1.00 5.53 260 TRP A CA 1
ATOM 4506 C C . TRP A 1 260 ? 23.988 17.709 16.394 1.00 5.95 260 TRP A C 1
ATOM 4507 O O . TRP A 1 260 ? 24.002 16.962 15.423 1.00 7.35 260 TRP A O 1
ATOM 4528 N N . PRO A 1 261 ? 23.674 17.334 17.601 1.00 6.63 261 PRO A N 1
ATOM 4529 C CA . PRO A 1 261 ? 23.380 15.923 17.873 1.00 6.80 261 PRO A CA 1
ATOM 4530 C C . PRO A 1 261 ? 21.963 15.509 17.410 1.00 4.95 261 PRO A C 1
ATOM 4531 O O . PRO A 1 261 ? 21.041 16.317 17.227 1.00 5.16 261 PRO A O 1
ATOM 4542 N N . ASN A 1 262 ? 21.824 14.207 17.278 1.00 5.62 262 ASN A N 1
ATOM 4543 C CA . ASN A 1 262 ? 20.539 13.586 16.963 1.00 4.81 262 ASN A CA 1
ATOM 4544 C C . ASN A 1 262 ? 19.833 14.180 15.735 1.00 4.38 262 ASN A C 1
ATOM 4545 O O . ASN A 1 262 ? 18.644 14.470 15.734 1.00 5.06 262 ASN A O 1
ATOM 4556 N N . GLN A 1 263 ? 20.662 14.314 14.677 1.00 4.66 263 GLN A N 1
ATOM 4557 C CA . GLN A 1 263 ? 20.242 15.013 13.488 1.00 4.46 263 GLN A CA 1
ATOM 4558 C C . GLN A 1 263 ? 20.325 14.171 12.255 1.00 4.76 263 GLN A C 1
ATOM 4559 O O . GLN A 1 263 ? 21.306 13.437 12.081 1.00 8.62 263 GLN A O 1
ATOM 4573 N N A THR A 1 264 ? 19.358 14.241 11.405 0.53 5.34 264 THR A N 1
ATOM 4574 N N B THR A 1 264 ? 19.376 14.293 11.376 0.47 5.71 264 THR A N 1
ATOM 4575 C CA A THR A 1 264 ? 19.202 13.760 10.052 0.53 5.71 264 THR A CA 1
ATOM 4576 C CA B THR A 1 264 ? 19.470 13.730 10.048 0.47 6.23 264 THR A CA 1
ATOM 4577 C C A THR A 1 264 ? 19.487 14.904 9.101 0.53 4.60 264 THR A C 1
ATOM 4578 C C B THR A 1 264 ? 19.349 14.864 9.044 0.47 5.04 264 THR A C 1
ATOM 4579 O O A THR A 1 264 ? 19.275 16.095 9.437 0.53 3.20 264 THR A O 1
ATOM 4580 O O B THR A 1 264 ? 18.749 15.918 9.320 0.47 2.47 264 THR A O 1
ATOM 4601 N N . GLU A 1 265 ? 19.933 14.612 7.904 1.00 5.37 265 GLU A N 1
ATOM 4602 C CA . GLU A 1 265 ? 20.121 15.634 6.876 1.00 5.95 265 GLU A CA 1
ATOM 4603 C C . GLU A 1 265 ? 19.667 15.172 5.508 1.00 5.39 265 GLU A C 1
ATOM 4604 O O . GLU A 1 265 ? 19.870 14.017 5.155 1.00 7.39 265 GLU A O 1
ATOM 4616 N N . ILE A 1 266 ? 19.118 16.104 4.733 1.00 5.25 266 ILE A N 1
ATOM 4617 C CA . ILE A 1 266 ? 18.941 15.904 3.297 1.00 5.53 266 ILE A CA 1
ATOM 4618 C C . ILE A 1 266 ? 19.499 17.200 2.647 1.00 4.91 266 ILE A C 1
ATOM 4619 O O . ILE A 1 266 ? 19.601 18.221 3.294 1.00 7.22 266 ILE A O 1
ATOM 4635 N N . THR A 1 267 ? 19.813 17.127 1.356 1.00 4.81 267 THR A N 1
ATOM 4636 C CA . THR A 1 267 ? 20.173 18.291 0.569 1.00 4.54 267 THR A CA 1
ATOM 4637 C C . THR A 1 267 ? 19.211 18.414 -0.579 1.00 4.34 267 THR A C 1
ATOM 4638 O O . THR A 1 267 ? 18.928 17.463 -1.312 1.00 6.26 267 THR A O 1
ATOM 4649 N N . VAL A 1 268 ? 18.697 19.647 -0.756 1.00 4.55 268 VAL A N 1
ATOM 4650 C CA . VAL A 1 268 ? 17.811 19.960 -1.856 1.00 4.55 268 VAL A CA 1
ATOM 4651 C C . VAL A 1 268 ? 18.409 21.056 -2.692 1.00 4.96 268 VAL A C 1
ATOM 4652 O O . VAL A 1 268 ? 19.265 21.874 -2.223 1.00 5.51 268 VAL A O 1
ATOM 4665 N N . ALA A 1 269 ? 17.941 21.218 -3.926 1.00 4.27 269 ALA A N 1
ATOM 4666 C CA . ALA A 1 269 ? 18.310 22.342 -4.761 1.00 4.06 269 ALA A CA 1
ATOM 4667 C C . ALA A 1 269 ? 17.634 23.615 -4.296 1.00 4.40 269 ALA A C 1
ATOM 4668 O O . ALA A 1 269 ? 16.430 23.626 -4.008 1.00 5.43 269 ALA A O 1
ATOM 4675 N N . GLY A 1 270 ? 18.373 24.697 -4.194 1.00 4.58 270 GLY A N 1
ATOM 4676 C CA . GLY A 1 270 ? 17.850 25.989 -3.789 1.00 4.71 270 GLY A CA 1
ATOM 4677 C C . GLY A 1 270 ? 18.941 26.924 -3.338 1.00 4.37 270 GLY A C 1
ATOM 4678 O O . GLY A 1 270 ? 20.063 26.469 -3.033 1.00 5.30 270 GLY A O 1
ATOM 4682 N N . ALA A 1 271 ? 18.574 28.216 -3.282 1.00 4.02 271 ALA A N 1
ATOM 4683 C CA . ALA A 1 271 ? 19.484 29.248 -2.780 1.00 4.68 271 ALA A CA 1
ATOM 4684 C C . ALA A 1 271 ? 19.023 29.587 -1.365 1.00 3.82 271 ALA A C 1
ATOM 4685 O O . ALA A 1 271 ? 19.400 28.878 -0.434 1.00 5.98 271 ALA A O 1
ATOM 4692 N N . HIS A 1 272 ? 18.208 30.622 -1.171 1.00 4.67 272 HIS A N 1
ATOM 4693 C CA . HIS A 1 272 ? 17.699 30.940 0.146 1.00 3.98 272 HIS A CA 1
ATOM 4694 C C . HIS A 1 272 ? 16.250 30.521 0.351 1.00 3.42 272 HIS A C 1
ATOM 4695 O O . HIS A 1 272 ? 15.947 29.850 1.346 1.00 4.40 272 HIS A O 1
ATOM 4709 N N . PHE A 1 273 ? 15.357 30.889 -0.551 1.00 3.67 273 PHE A N 1
ATOM 4710 C CA . PHE A 1 273 ? 13.911 30.611 -0.402 1.00 3.67 273 PHE A CA 1
ATOM 4711 C C . PHE A 1 273 ? 13.603 29.268 -1.080 1.00 3.39 273 PHE A C 1
ATOM 4712 O O . PHE A 1 273 ? 12.908 29.131 -2.061 1.00 4.42 273 PHE A O 1
ATOM 4729 N N . ILE A 1 274 ? 14.247 28.221 -0.502 1.00 3.38 274 ILE A N 1
ATOM 4730 C CA . ILE A 1 274 ? 14.347 26.943 -1.108 1.00 3.51 274 ILE A CA 1
ATOM 4731 C C . ILE A 1 274 ? 13.007 26.217 -1.247 1.00 3.42 274 ILE A C 1
ATOM 4732 O O . ILE A 1 274 ? 12.854 25.317 -2.070 1.00 3.95 274 ILE A O 1
ATOM 4748 N N . GLN A 1 275 ? 12.028 26.651 -0.452 1.00 3.33 275 GLN A N 1
ATOM 4749 C CA . GLN A 1 275 ? 10.670 26.165 -0.527 1.00 3.77 275 GLN A CA 1
ATOM 4750 C C . GLN A 1 275 ? 10.077 26.364 -1.897 1.00 4.06 275 GLN A C 1
ATOM 4751 O O . GLN A 1 275 ? 9.145 25.623 -2.278 1.00 4.80 275 GLN A O 1
ATOM 4765 N N . GLU A 1 276 ? 10.520 27.394 -2.641 1.00 4.13 276 GLU A N 1
ATOM 4766 C CA . GLU A 1 276 ? 10.006 27.637 -3.969 1.00 4.74 276 GLU A CA 1
ATOM 4767 C C . GLU A 1 276 ? 10.652 26.775 -5.063 1.00 4.85 276 GLU A C 1
ATOM 4768 O O . GLU A 1 276 ? 10.131 26.697 -6.156 1.00 7.26 276 GLU A O 1
ATOM 4780 N N . ASP A 1 277 ? 11.820 26.184 -4.757 1.00 4.30 277 ASP A N 1
ATOM 4781 C CA . ASP A 1 277 ? 12.522 25.360 -5.734 1.00 4.34 277 ASP A CA 1
ATOM 4782 C C . ASP A 1 277 ? 12.253 23.874 -5.531 1.00 4.87 277 ASP A C 1
ATOM 4783 O O . ASP A 1 277 ? 12.116 23.169 -6.501 1.00 6.74 277 ASP A O 1
ATOM 4792 N N . SER A 1 278 ? 12.279 23.411 -4.266 1.00 3.95 278 SER A N 1
ATOM 4793 C CA . SER A 1 278 ? 12.220 21.983 -3.991 1.00 4.41 278 SER A CA 1
ATOM 4794 C C . SER A 1 278 ? 11.137 21.630 -2.955 1.00 3.81 278 SER A C 1
ATOM 4795 O O . SER A 1 278 ? 11.412 20.905 -2.012 1.00 4.67 278 SER A O 1
ATOM 4803 N N . PRO A 1 279 ? 9.899 22.107 -3.133 1.00 4.56 279 PRO A N 1
ATOM 4804 C CA . PRO A 1 279 ? 8.902 21.845 -2.076 1.00 4.42 279 PRO A CA 1
ATOM 4805 C C . PRO A 1 279 ? 8.626 20.384 -1.842 1.00 4.33 279 PRO A C 1
ATOM 4806 O O . PRO A 1 279 ? 8.371 20.021 -0.649 1.00 5.00 279 PRO A O 1
ATOM 4817 N N . ASP A 1 280 ? 8.534 19.592 -2.849 1.00 4.75 280 ASP A N 1
ATOM 4818 C CA . ASP A 1 280 ? 8.123 18.204 -2.609 1.00 5.51 280 ASP A CA 1
ATOM 4819 C C . ASP A 1 280 ? 9.226 17.427 -1.884 1.00 4.76 280 ASP A C 1
ATOM 4820 O O . ASP A 1 280 ? 8.919 16.608 -1.037 1.00 6.22 280 ASP A O 1
ATOM 4829 N N . GLU A 1 281 ? 10.508 17.682 -2.210 1.00 5.34 281 GLU A N 1
ATOM 4830 C CA . GLU A 1 281 ? 11.616 17.029 -1.520 1.00 5.48 281 GLU A CA 1
ATOM 4831 C C . GLU A 1 281 ? 11.648 17.462 -0.040 1.00 4.62 281 GLU A C 1
ATOM 4832 O O . GLU A 1 281 ? 11.868 16.663 0.855 1.00 5.56 281 GLU A O 1
ATOM 4844 N N . ILE A 1 282 ? 11.435 18.756 0.194 1.00 4.22 282 ILE A N 1
ATOM 4845 C CA . ILE A 1 282 ? 11.388 19.280 1.539 1.00 4.06 282 ILE A CA 1
ATOM 4846 C C . ILE A 1 282 ? 10.262 18.670 2.330 1.00 3.90 282 ILE A C 1
ATOM 4847 O O . ILE A 1 282 ? 10.405 18.179 3.460 1.00 4.92 282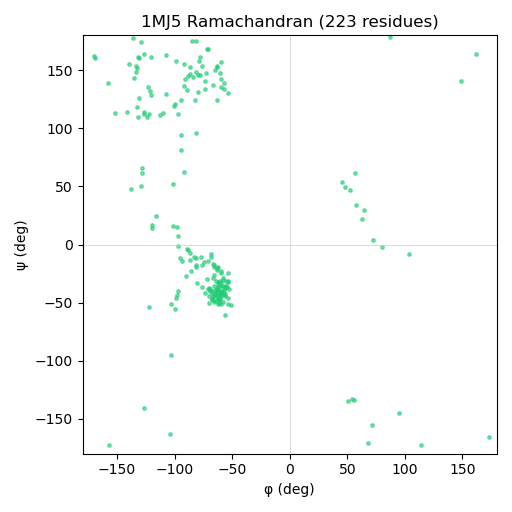 ILE A O 1
ATOM 4863 N N . GLY A 1 283 ? 9.063 18.717 1.738 1.00 4.59 283 GLY A N 1
ATOM 4864 C CA . GLY A 1 283 ? 7.909 18.168 2.404 1.00 5.41 283 GLY A CA 1
ATOM 4865 C C . GLY A 1 283 ? 8.028 16.697 2.714 1.00 4.94 283 GLY A C 1
ATOM 4866 O O . GLY A 1 283 ? 7.624 16.258 3.792 1.00 5.43 283 GLY A O 1
ATOM 4870 N N . ALA A 1 284 ? 8.544 15.928 1.744 1.00 4.86 284 ALA A N 1
ATOM 4871 C CA . ALA A 1 284 ? 8.648 14.512 1.980 1.00 5.92 284 ALA A CA 1
ATOM 4872 C C . ALA A 1 284 ? 9.582 14.231 3.129 1.00 5.76 284 ALA A C 1
ATOM 4873 O O . ALA A 1 284 ? 9.370 13.312 3.944 1.00 6.81 284 ALA A O 1
ATOM 4880 N N . ALA A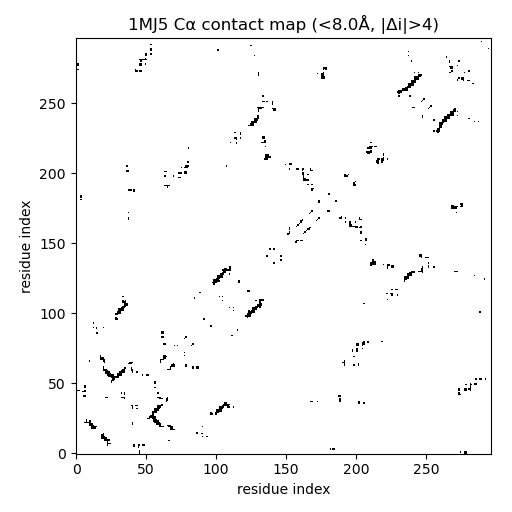 1 285 ? 10.714 14.979 3.248 1.00 5.40 285 ALA A N 1
ATOM 4881 C CA . ALA A 1 285 ? 11.638 14.778 4.336 1.00 5.30 285 ALA A CA 1
ATOM 4882 C C . ALA A 1 285 ? 10.997 15.124 5.692 1.00 4.22 285 ALA A C 1
ATOM 4883 O O . ALA A 1 285 ? 11.185 14.414 6.674 1.00 4.89 285 ALA A O 1
ATOM 4890 N N . ILE A 1 286 ? 10.252 16.217 5.744 1.00 4.50 286 ILE A N 1
ATOM 4891 C CA . ILE A 1 286 ? 9.564 16.604 6.960 1.00 3.67 286 ILE A CA 1
ATOM 4892 C C . ILE A 1 286 ? 8.575 15.511 7.347 1.00 4.06 286 ILE A C 1
ATOM 4893 O O . ILE A 1 286 ? 8.473 15.128 8.528 1.00 4.84 286 ILE A O 1
ATOM 4909 N N . ALA A 1 287 ? 7.787 15.048 6.391 1.00 4.86 287 ALA A N 1
ATOM 4910 C CA . ALA A 1 287 ? 6.793 14.007 6.715 1.00 5.79 287 ALA A CA 1
ATOM 4911 C C . ALA A 1 287 ? 7.451 12.742 7.255 1.00 5.56 287 ALA A C 1
ATOM 4912 O O . ALA A 1 287 ? 6.995 12.150 8.210 1.00 6.14 287 ALA A O 1
ATOM 4919 N N . ALA A 1 288 ? 8.572 12.338 6.657 1.00 5.93 288 ALA A N 1
ATOM 4920 C CA . ALA A 1 288 ? 9.269 11.121 7.119 1.00 5.66 288 ALA A CA 1
ATOM 4921 C C . ALA A 1 288 ? 9.732 11.339 8.573 1.00 5.60 288 ALA A C 1
ATOM 4922 O O . ALA A 1 288 ? 9.690 10.452 9.423 1.00 6.64 288 ALA A O 1
ATOM 4929 N N . PHE A 1 289 ? 10.335 12.525 8.828 1.00 4.72 289 PHE A N 1
ATOM 4930 C CA . PHE A 1 289 ? 10.753 12.890 10.183 1.00 4.57 289 PHE A CA 1
ATOM 4931 C C . PHE A 1 289 ? 9.633 12.790 11.189 1.00 3.94 289 PHE A C 1
ATOM 4932 O O . PHE A 1 289 ? 9.723 12.171 12.228 1.00 4.94 289 PHE A O 1
ATOM 4949 N N . VAL A 1 290 ? 8.485 13.425 10.856 1.00 4.55 290 VAL A N 1
ATOM 4950 C CA . VAL A 1 290 ? 7.341 13.348 11.742 1.00 4.94 290 VAL A CA 1
ATOM 4951 C C . VAL A 1 290 ? 6.806 11.960 11.941 1.00 4.91 290 VAL A C 1
ATOM 4952 O O . VAL A 1 290 ? 6.451 11.597 13.078 1.00 5.82 290 VAL A O 1
ATOM 4965 N N . ARG A 1 291 ? 6.784 11.146 10.904 1.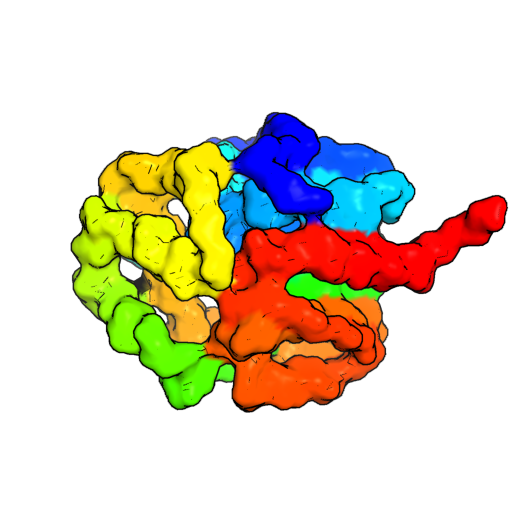00 5.22 291 ARG A N 1
ATOM 4966 C CA . ARG A 1 291 ? 6.325 9.731 11.056 1.00 6.23 291 ARG A CA 1
ATOM 4967 C C . ARG A 1 291 ? 7.189 8.969 12.050 1.00 6.01 291 ARG A C 1
ATOM 4968 O O . ARG A 1 291 ? 6.725 8.159 12.799 1.00 7.49 291 ARG A O 1
ATOM 4989 N N A ARG A 1 292 ? 8.504 9.223 11.981 0.62 5.67 292 ARG A N 1
ATOM 4990 N N B ARG A 1 292 ? 8.479 9.286 12.089 0.38 5.19 292 ARG A N 1
ATOM 4991 C CA A ARG A 1 292 ? 9.428 8.656 12.958 0.62 6.69 292 ARG A CA 1
ATOM 4992 C CA B ARG A 1 292 ? 9.425 8.628 12.984 0.38 5.89 292 ARG A CA 1
ATOM 4993 C C A ARG A 1 292 ? 9.106 9.119 14.391 0.62 5.78 292 ARG A C 1
ATOM 4994 C C B ARG A 1 292 ? 9.302 9.149 14.425 0.38 4.71 292 ARG A C 1
ATOM 4995 O O A ARG A 1 292 ? 9.141 8.321 15.306 0.62 4.62 292 ARG A O 1
ATOM 4996 O O B ARG A 1 292 ? 9.609 8.444 15.385 0.38 7.88 292 ARG A O 1
ATOM 5037 N N . LEU A 1 293 ? 8.855 10.413 14.557 1.00 4.89 293 LEU A N 1
ATOM 5038 C CA . LEU A 1 293 ? 8.593 11.001 15.853 1.00 5.34 293 LEU A CA 1
ATOM 5039 C C . LEU A 1 293 ? 7.219 10.614 16.412 1.00 4.78 293 LEU A C 1
ATOM 5040 O O . LEU A 1 293 ? 7.041 10.658 17.630 1.00 5.65 293 LEU A O 1
ATOM 5056 N N . ARG A 1 294 ? 6.303 10.259 15.564 1.00 4.56 294 ARG A N 1
ATOM 5057 C CA . ARG A 1 294 ? 4.906 9.987 15.933 1.00 4.56 294 ARG A CA 1
ATOM 5058 C C . ARG A 1 294 ? 4.476 8.620 15.377 1.00 5.16 294 ARG A C 1
ATOM 5059 O O . ARG A 1 294 ? 3.693 8.527 14.463 1.00 6.32 294 ARG A O 1
ATOM 5080 N N . PRO A 1 295 ? 5.069 7.538 15.863 1.00 6.16 295 PRO A N 1
ATOM 5081 C CA . PRO A 1 295 ? 4.807 6.242 15.209 1.00 6.83 295 PRO A CA 1
ATOM 5082 C C . PRO A 1 295 ? 3.364 5.813 15.286 1.00 6.23 295 PRO A C 1
ATOM 5083 O O . PRO A 1 295 ? 2.797 5.671 16.354 1.00 7.25 295 PRO A O 1
ATOM 5094 N N . ALA A 1 296 ? 2.829 5.577 14.131 1.00 8.86 296 ALA A N 1
ATOM 5095 C CA . ALA A 1 296 ? 1.374 5.326 14.032 1.00 10.97 296 ALA A CA 1
ATOM 5096 C C . ALA A 1 296 ? 0.950 3.898 14.145 1.00 10.15 296 ALA A C 1
ATOM 5097 O O . ALA A 1 296 ? -0.214 3.552 14.517 1.00 12.89 296 ALA A O 1
ATOM 5104 N N . HIS A 1 297 ? 1.824 2.981 13.773 1.00 9.98 297 HIS A N 1
ATOM 5105 C CA . HIS A 1 297 ? 1.481 1.603 13.798 1.00 11.78 297 HIS A CA 1
ATOM 5106 C C . HIS A 1 297 ? 0.136 1.281 13.157 1.00 16.30 297 HIS A C 1
ATOM 5107 O O . HIS A 1 297 ? -0.740 0.665 13.797 1.00 22.84 297 HIS A O 1
ATOM 5121 N N . HIS A 1 298 ? 0.075 1.859 11.952 1.00 19.03 298 HIS A N 1
ATOM 5122 C CA . HIS A 1 298 ? -1.108 1.572 11.088 1.00 39.40 298 HIS A CA 1
ATOM 5123 C C . HIS A 1 298 ? -1.172 0.036 10.814 1.00 46.63 298 HIS A C 1
ATOM 5124 O O . HIS A 1 298 ? -0.197 -0.737 10.551 1.00 55.68 298 HIS A O 1
ATOM 5138 N N . HIS A 1 299 ? -2.352 -0.596 10.913 1.00 65.66 299 HIS A N 1
#

Nearest PDB structures (foldseek):
  4wdq-assembly1_A  TM=1.003E+00  e=3.719E-65  Sphingobium indicum UT26S
  6s06-assembly1_A  TM=1.003E+00  e=1.933E-62  Sphingobium indicum UT26S
  1g5f-assembly1_A  TM=1.002E+00  e=3.176E-61  Sphingomonas paucimobilis
  4h7e-assembly1_A  TM=1.001E+00  e=8.235E-61  Sphingobium sp. MI1205
  7pw1-assembly1_A  TM=1.001E+00  e=2.013E-57  synthetic construct

Secondary structure (P-SEA, 3-state):
cccccccbbbbbbbcccbbbbbbbbbbcccbbbbbccccccccccccccccccccbbbbbbcccccccccccccccccccaaaaaaaaaaaaaaaccccbbbbbccaaaaaaaaaaaaaccccccbbbbccccccccccccccccaaaaaaaaaccccccccccccccccccccccccccccaaaaaaaacccccccccaaaaaaaaaaccccccaaaaaaaaaaaaaaaaccccbbbbbcccccccccaaaaaaaaaccbbbbbbbbcccccccccaaaaaaaaaaaaaaaccccc

GO terms:
  GO:0018786 haloalkane dehalogenase activity (F, EXP)

Solvent-accessible surface area: 11441 Å² total

Sequence (297 aa):
SLGAKPPFFGGEEKKKKFFIEIKGRRRMMAYIIDDEGTGDPILFQHGNPTSSYLWRNIMPHCAGLGRRLIACDLIGMGDSDKLDPSGPERYAYAEHRDYLDALWEEALDLGDRVVLVVHDWGSALGFDDWARRHREERVQGIAYMEAIAMPIEWADFPEQDDRDLFQQAFRSQAGEELVLQQDDNVVFVEQVLPGLILRPLSEEAEMMAAYRREPFLAAGEARRPTLSWPRQQIPIAGTTPADVVAIARDYAGWLSEESPPIPKLFINAEEPGALLTTGRMRDFCRTWPNQTTEITVAGAHFIQEDSPDEIGAAIAAFVRRRLRPAHH